Protein AF-A0A958GVN4-F1 (afdb_monomer)

Secondary structure (DSSP, 8-state):
---PPP-HHHHHHHHHHHS-TTTEEEEEEEES-SSS---EEEEEEEE--TTT---EEEEEEESSHHHHHHHHT-TTTTHHHHTT-SEEEEEES-TTS--GGGS-TT-EEEEEETTEEEEEEPPPPP-PPPPPHHHHHHHHHHHHHTSHHHHHHHHHHHHHHHHHHHHHHHHHHHHHHHHHHHHHHHHHHHHHHHHHHS----TTTHHHHHHHHHHHHTTHHHHHHHHHHHHHHHHHHHHHHHHHHHHHT-HHHHHHHHHHHHHHHHHHS--

Foldseek 3Di:
DDDPQQDQVLLLQQVCVVQDPPQKDKFAQFFLFPPPGPATFGMKIWGPDPPVDIFIETEDEASALVVVVVPLVPVVRCCSPVLAGQWYEYEYAACVSDPPVSDDPQYWYWYDDPSHTDTPGDHHGDPHDPDDPRSVVSVVVRSVCPDPVVVVVVVVVVVVVVVVVVVVVVVVVVVVVVVVVVVVVVVVVQVVCCVVVVDHCDPVCVVVVVVVVVCVVVCVVVVVVVVVVVVVVVVVVVVVVVVVVVVVCDPVVVVVVVVVVVVVVVVVVDD

Nearest PDB structures (foldseek):
  3dnx-assembly1_A-2  TM=7.538E-01  e=8.558E-08  Ruegeria pomeroyi

Sequence (271 aa):
MGEKRIDARALQELIRRRYPAPQWLVLFEVRNDPRLATRRADAIAVSTDSRAGVEIHGFEIKASRADWLREVRMPQKSRDFSDYCDRWWLVASSSKILRESEVPPGWGLLLPRGERLISTREAPQLESKPVERPFLAALLRRAIEESPHQERLREEFHRGFEEGQALQRRSVSLDTRLAERRAELLQRKILTFEEESGIPVEPWRGARIGQAVRLVLSGGMEQYRRRLERAEHSLGTLTERIRGALEELGDEALEEERVFLEELRAAQSGD

Structure (mmCIF, N/CA/C/O backbone):
data_AF-A0A958GVN4-F1
#
_entry.id   AF-A0A958GVN4-F1
#
loop_
_atom_site.group_PDB
_atom_site.id
_atom_site.type_symbol
_atom_site.label_atom_id
_atom_site.label_alt_id
_atom_site.label_comp_id
_atom_site.label_asym_id
_atom_site.label_entity_id
_atom_site.label_seq_id
_atom_site.pdbx_PDB_ins_code
_atom_site.Cartn_x
_atom_site.Cartn_y
_atom_site.Cartn_z
_atom_site.occupancy
_atom_site.B_iso_or_equiv
_atom_site.auth_seq_id
_atom_site.auth_comp_id
_atom_site.auth_asym_id
_atom_site.auth_atom_id
_atom_site.pdbx_PDB_model_num
ATOM 1 N N . MET A 1 1 ? 17.020 29.816 -13.403 1.00 39.47 1 MET A N 1
ATOM 2 C CA . MET A 1 1 ? 15.864 28.926 -13.167 1.00 39.47 1 MET A CA 1
ATOM 3 C C . MET A 1 1 ? 16.424 27.558 -12.806 1.00 39.47 1 MET A C 1
ATOM 5 O O . MET A 1 1 ? 17.078 26.958 -13.647 1.00 39.47 1 MET A O 1
ATOM 9 N N . GLY A 1 2 ? 16.341 27.152 -11.536 1.00 47.31 2 GLY A N 1
ATOM 10 C CA . GLY A 1 2 ? 16.951 25.901 -11.072 1.00 47.31 2 GLY A CA 1
ATOM 11 C C . GLY A 1 2 ? 16.309 24.696 -11.755 1.00 47.31 2 GLY A C 1
ATOM 12 O O . GLY A 1 2 ? 15.087 24.625 -11.855 1.00 47.31 2 GLY A O 1
ATOM 13 N N . GLU A 1 3 ? 17.129 23.779 -12.256 1.00 58.31 3 GLU A N 1
ATOM 14 C CA . GLU A 1 3 ? 16.680 22.523 -12.856 1.00 58.31 3 GLU A CA 1
ATOM 15 C C . GLU A 1 3 ? 15.887 21.739 -11.796 1.00 58.31 3 GLU A C 1
ATOM 17 O O . GLU A 1 3 ? 16.433 21.355 -10.758 1.00 58.31 3 GLU A O 1
ATOM 22 N N . LYS A 1 4 ? 14.571 21.583 -11.995 1.00 67.38 4 LYS A N 1
ATOM 23 C CA . LYS A 1 4 ? 13.705 20.875 -11.046 1.00 67.38 4 LYS A CA 1
ATOM 24 C C . LYS A 1 4 ? 14.209 19.438 -10.930 1.00 67.38 4 LYS A C 1
ATOM 26 O O . LYS A 1 4 ? 14.284 18.728 -11.928 1.00 67.38 4 LYS A O 1
ATOM 31 N N . ARG A 1 5 ? 14.562 19.013 -9.715 1.00 80.06 5 ARG A N 1
ATOM 32 C CA . ARG A 1 5 ? 15.024 17.646 -9.459 1.00 80.06 5 ARG A CA 1
ATOM 33 C C . ARG A 1 5 ? 13.892 16.670 -9.784 1.00 80.06 5 ARG A C 1
ATOM 35 O O . ARG A 1 5 ? 12.831 16.737 -9.171 1.00 80.06 5 ARG A O 1
ATOM 42 N N . ILE A 1 6 ? 14.129 15.791 -10.751 1.00 87.94 6 ILE A N 1
ATOM 43 C CA . ILE A 1 6 ? 13.203 14.723 -11.134 1.00 87.94 6 ILE A CA 1
ATOM 44 C C . ILE A 1 6 ? 13.454 13.534 -10.197 1.00 87.94 6 ILE A C 1
ATOM 46 O O . ILE A 1 6 ? 14.591 13.071 -10.062 1.00 87.94 6 ILE A O 1
ATOM 50 N N . ASP A 1 7 ? 12.408 13.081 -9.510 1.00 92.56 7 ASP A N 1
ATOM 51 C CA . ASP A 1 7 ? 12.450 11.919 -8.621 1.00 92.56 7 ASP A CA 1
ATOM 52 C C . ASP A 1 7 ? 12.046 10.624 -9.352 1.00 92.56 7 ASP A C 1
ATOM 54 O O . ASP A 1 7 ? 11.721 10.627 -10.541 1.00 92.56 7 ASP A O 1
ATOM 58 N N . ALA A 1 8 ? 12.104 9.490 -8.648 1.00 92.44 8 ALA A N 1
ATOM 59 C CA . ALA A 1 8 ? 11.786 8.188 -9.232 1.00 92.44 8 ALA A CA 1
ATOM 60 C C . ALA A 1 8 ? 10.331 8.107 -9.721 1.00 92.44 8 ALA A C 1
ATOM 62 O O . ALA A 1 8 ? 10.083 7.568 -10.795 1.00 92.44 8 ALA A O 1
ATOM 63 N N . ARG A 1 9 ? 9.376 8.693 -8.986 1.00 93.44 9 ARG A N 1
ATOM 64 C CA . ARG A 1 9 ? 7.957 8.694 -9.367 1.00 93.44 9 ARG A CA 1
ATOM 65 C C . ARG A 1 9 ? 7.730 9.481 -10.656 1.00 93.44 9 ARG A C 1
ATOM 67 O O . ARG A 1 9 ? 7.036 9.010 -11.550 1.00 93.44 9 ARG A O 1
ATOM 74 N N . ALA A 1 10 ? 8.356 10.646 -10.794 1.00 94.06 10 ALA A N 1
ATOM 75 C CA . ALA A 1 10 ? 8.299 11.419 -12.027 1.00 94.06 10 ALA A CA 1
ATOM 76 C C . ALA A 1 10 ? 8.899 10.647 -13.216 1.00 94.06 10 ALA A C 1
ATOM 78 O O . ALA A 1 10 ? 8.357 10.712 -14.317 1.00 94.06 10 ALA A O 1
ATOM 79 N N . LEU A 1 11 ? 9.969 9.869 -13.011 1.00 95.81 11 LEU A N 1
ATOM 80 C CA . LEU A 1 11 ? 10.505 8.989 -14.057 1.00 95.81 11 LEU A CA 1
ATOM 81 C C . LEU A 1 11 ? 9.528 7.877 -14.450 1.00 95.81 11 LEU A C 1
ATOM 83 O O . LEU A 1 11 ? 9.377 7.618 -15.641 1.00 95.81 11 LEU A O 1
ATOM 87 N N . GLN A 1 12 ? 8.832 7.263 -13.490 1.00 95.81 12 GLN A N 1
ATOM 88 C CA . GLN A 1 12 ? 7.797 6.260 -13.770 1.00 95.81 12 GLN A CA 1
ATOM 89 C C . GLN A 1 12 ? 6.682 6.827 -14.662 1.00 95.81 12 GLN A C 1
ATOM 91 O O . GLN A 1 12 ? 6.295 6.194 -15.645 1.00 95.81 12 GLN A O 1
ATOM 96 N N . GLU A 1 13 ? 6.230 8.055 -14.401 1.00 95.25 13 GLU A N 1
ATOM 97 C CA . GLU A 1 13 ? 5.243 8.734 -15.253 1.00 95.25 13 GLU A CA 1
ATOM 98 C C . GLU A 1 13 ? 5.761 8.980 -16.674 1.00 95.25 13 GLU A C 1
ATOM 100 O O . GLU A 1 13 ? 5.040 8.797 -17.658 1.00 95.25 13 GLU A O 1
ATOM 105 N N . LEU A 1 14 ? 7.032 9.355 -16.816 1.00 97.00 14 LEU A N 1
ATOM 106 C CA . LEU A 1 14 ? 7.636 9.532 -18.133 1.00 97.00 14 LEU A CA 1
ATOM 107 C C . LEU A 1 14 ? 7.791 8.197 -18.888 1.00 97.00 14 LEU A C 1
ATOM 109 O O . LEU A 1 14 ? 7.646 8.181 -20.113 1.00 97.00 14 LEU A O 1
ATOM 113 N N . ILE A 1 15 ? 8.027 7.082 -18.182 1.00 97.31 15 ILE A N 1
ATOM 114 C CA . ILE A 1 15 ? 7.993 5.728 -18.761 1.00 97.31 15 ILE A CA 1
ATOM 115 C C . ILE A 1 15 ? 6.577 5.416 -19.262 1.00 97.31 15 ILE A C 1
ATOM 117 O O . ILE A 1 15 ? 6.432 5.066 -20.432 1.00 97.31 15 ILE A O 1
ATOM 121 N N . ARG A 1 16 ? 5.529 5.624 -18.445 1.00 95.00 16 ARG A N 1
ATOM 122 C CA . ARG A 1 16 ? 4.124 5.418 -18.864 1.00 95.00 16 ARG A CA 1
ATOM 123 C C . ARG A 1 16 ? 3.769 6.229 -20.113 1.00 95.00 16 ARG A C 1
ATOM 125 O O . ARG A 1 16 ? 3.102 5.726 -21.008 1.00 95.00 16 ARG A O 1
ATOM 132 N N . ARG A 1 17 ? 4.236 7.478 -20.204 1.00 95.00 17 ARG A N 1
ATOM 133 C CA . ARG A 1 17 ? 4.000 8.336 -21.380 1.00 95.00 17 ARG A CA 1
ATOM 134 C C . ARG A 1 17 ? 4.718 7.844 -22.635 1.00 95.00 17 ARG A C 1
ATOM 136 O O . ARG A 1 17 ? 4.192 8.015 -23.731 1.00 95.00 17 ARG A O 1
ATOM 143 N N . ARG A 1 18 ? 5.920 7.274 -22.494 1.00 95.50 18 ARG A N 1
ATOM 144 C CA . ARG A 1 18 ? 6.682 6.708 -23.620 1.00 95.50 18 ARG A CA 1
ATOM 145 C C . ARG A 1 18 ? 6.102 5.375 -24.098 1.00 95.50 18 ARG A C 1
ATOM 147 O O . ARG A 1 18 ? 6.163 5.103 -25.292 1.00 95.50 18 ARG A O 1
ATOM 154 N N . TYR A 1 19 ? 5.537 4.590 -23.185 1.00 94.25 19 TYR A N 1
ATOM 155 C CA . TYR A 1 19 ? 4.938 3.280 -23.441 1.00 94.25 19 TYR A CA 1
ATOM 156 C C . TYR A 1 19 ? 3.445 3.309 -23.065 1.00 94.25 19 TYR A C 1
ATOM 158 O O . TYR A 1 19 ? 3.062 2.776 -22.022 1.00 94.25 19 TYR A O 1
ATOM 166 N N . PRO A 1 20 ? 2.601 3.991 -23.863 1.00 91.19 20 PRO A N 1
ATOM 167 C CA . PRO A 1 20 ? 1.209 4.226 -23.509 1.00 91.19 20 PRO A CA 1
ATOM 168 C C . PRO A 1 20 ? 0.325 2.994 -23.730 1.00 91.19 20 PRO A C 1
ATOM 170 O O . PRO A 1 20 ? 0.555 2.173 -24.620 1.00 91.19 20 PRO A O 1
ATOM 173 N N . ALA A 1 21 ? -0.753 2.925 -22.952 1.00 88.00 21 ALA A N 1
ATOM 174 C CA . ALA A 1 21 ? -1.865 2.022 -23.211 1.00 88.00 21 ALA A CA 1
ATOM 175 C C . ALA A 1 21 ? -2.699 2.502 -24.428 1.00 88.00 21 ALA A C 1
ATOM 177 O O . ALA A 1 21 ? -2.807 3.711 -24.650 1.00 88.00 21 ALA A O 1
ATOM 178 N N . PRO A 1 22 ? -3.350 1.589 -25.179 1.00 87.19 22 PRO A N 1
ATOM 179 C CA . PRO A 1 22 ? -3.383 0.148 -24.941 1.00 87.19 22 PRO A CA 1
ATOM 180 C C . PRO A 1 22 ? -2.158 -0.604 -25.472 1.00 87.19 22 PRO A C 1
ATOM 182 O O . PRO A 1 22 ? -2.041 -1.779 -25.153 1.00 87.19 22 PRO A O 1
ATOM 185 N N . GLN A 1 23 ? -1.272 0.035 -26.249 1.00 89.38 23 GLN A N 1
ATOM 186 C CA . GLN A 1 23 ? -0.175 -0.627 -26.976 1.00 89.38 23 GLN A CA 1
ATOM 187 C C . GLN A 1 23 ? 0.876 -1.256 -26.058 1.00 89.38 23 GLN A C 1
ATOM 189 O O . GLN A 1 23 ? 1.569 -2.187 -26.461 1.00 89.38 23 GLN A O 1
ATOM 194 N N . TRP A 1 24 ? 0.992 -0.745 -24.834 1.00 92.75 24 TRP A N 1
ATOM 195 C CA . TRP A 1 24 ? 1.886 -1.259 -23.811 1.00 92.75 24 TRP A CA 1
ATOM 196 C C . TRP A 1 24 ? 1.158 -1.409 -22.479 1.00 92.75 24 TRP A C 1
ATOM 198 O O . TRP A 1 24 ? 0.401 -0.535 -22.052 1.00 92.75 24 TRP A O 1
ATOM 208 N N . LEU A 1 25 ? 1.451 -2.508 -21.790 1.00 93.25 25 LEU A N 1
ATOM 209 C CA . LEU A 1 25 ? 1.191 -2.681 -20.369 1.00 93.25 25 LEU A CA 1
ATOM 210 C C . LEU A 1 25 ? 2.474 -2.353 -19.606 1.00 93.25 25 LEU A C 1
ATOM 212 O O . LEU A 1 25 ? 3.449 -3.089 -19.715 1.00 93.25 25 LEU A O 1
ATOM 216 N N . VAL A 1 26 ? 2.470 -1.273 -18.825 1.00 94.75 26 VAL A N 1
ATOM 217 C CA . VAL A 1 26 ? 3.602 -0.885 -17.969 1.00 94.75 26 VAL A CA 1
ATOM 218 C C . VAL A 1 26 ? 3.281 -1.224 -16.519 1.00 94.75 26 VAL A C 1
ATOM 220 O O . VAL A 1 26 ? 2.265 -0.772 -15.996 1.00 94.75 26 VAL A O 1
ATOM 223 N N . LEU A 1 27 ? 4.163 -1.991 -15.884 1.00 95.12 27 LEU A N 1
ATOM 224 C CA . LEU A 1 27 ? 4.077 -2.427 -14.492 1.00 95.12 27 LEU A CA 1
ATOM 225 C C . LEU A 1 27 ? 5.322 -1.964 -13.737 1.00 95.12 27 LEU A C 1
ATOM 227 O O . LEU A 1 27 ? 6.434 -2.093 -14.248 1.00 95.12 27 LEU A O 1
ATOM 231 N N . PHE A 1 28 ? 5.154 -1.477 -12.512 1.00 94.50 28 PHE A N 1
ATOM 232 C CA . PHE A 1 28 ? 6.255 -1.024 -11.659 1.00 94.50 28 PHE A CA 1
ATOM 233 C C . PHE A 1 28 ? 6.525 -2.009 -10.523 1.00 94.50 28 PHE A C 1
ATOM 235 O O . PHE A 1 28 ? 5.631 -2.739 -10.102 1.00 94.50 28 PHE A O 1
ATOM 242 N N . GLU A 1 29 ? 7.756 -2.022 -10.009 1.00 93.06 29 GLU A N 1
ATOM 243 C CA . GLU A 1 29 ? 8.177 -2.866 -8.879 1.00 93.06 29 GLU A CA 1
ATOM 244 C C . GLU A 1 29 ? 7.868 -4.369 -9.063 1.00 93.06 29 GLU A C 1
ATOM 246 O O . GLU A 1 29 ? 7.418 -5.063 -8.140 1.00 93.06 29 GLU A O 1
ATOM 251 N N . VAL A 1 30 ? 8.102 -4.886 -10.270 1.00 92.19 30 VAL A N 1
ATOM 252 C CA . VAL A 1 30 ? 7.767 -6.262 -10.652 1.00 92.19 30 VAL A CA 1
ATOM 253 C C . VAL A 1 30 ? 8.690 -7.254 -9.949 1.00 92.19 30 VAL A C 1
ATOM 255 O O . VAL A 1 30 ? 9.910 -7.147 -10.014 1.00 92.19 30 VAL A O 1
ATOM 258 N N . ARG A 1 31 ? 8.110 -8.257 -9.287 1.00 90.38 31 ARG A N 1
ATOM 259 C CA . ARG A 1 31 ? 8.848 -9.327 -8.594 1.00 90.38 31 ARG A CA 1
ATOM 260 C C . ARG A 1 31 ? 9.286 -10.420 -9.570 1.00 90.38 31 ARG A C 1
ATOM 262 O O . ARG A 1 31 ? 8.575 -10.699 -10.528 1.00 90.38 31 ARG A O 1
ATOM 269 N N . ASN A 1 32 ? 10.416 -11.073 -9.292 1.00 84.38 32 ASN A N 1
ATOM 270 C CA . ASN A 1 32 ? 10.888 -12.220 -10.084 1.00 84.38 32 ASN A CA 1
ATOM 271 C C . ASN A 1 32 ? 10.078 -13.505 -9.834 1.00 84.38 32 ASN A C 1
ATOM 273 O O . ASN A 1 32 ? 10.010 -14.365 -10.703 1.00 84.38 32 ASN A O 1
ATOM 277 N N . ASP A 1 33 ? 9.438 -13.623 -8.668 1.00 83.69 33 ASP A N 1
ATOM 278 C CA . ASP A 1 33 ? 8.589 -14.756 -8.297 1.00 83.69 33 ASP A CA 1
ATOM 279 C C . ASP A 1 33 ? 7.397 -14.274 -7.440 1.00 83.69 33 ASP A C 1
ATOM 281 O O . ASP A 1 33 ? 7.551 -13.361 -6.624 1.00 83.69 33 ASP A O 1
ATOM 285 N N . PRO A 1 34 ? 6.186 -14.840 -7.583 1.00 72.25 34 PRO A N 1
ATOM 286 C CA . PRO A 1 34 ? 5.007 -14.389 -6.845 1.00 72.25 34 PRO A CA 1
ATOM 287 C C . PRO A 1 34 ? 5.001 -14.786 -5.357 1.00 72.25 34 PRO A C 1
ATOM 289 O O . PRO A 1 34 ? 4.258 -14.173 -4.584 1.00 72.25 34 PRO A O 1
ATOM 292 N N . ARG A 1 35 ? 5.776 -15.801 -4.952 1.00 70.94 35 ARG A N 1
ATOM 293 C CA . ARG A 1 35 ? 5.783 -16.417 -3.612 1.00 70.94 35 ARG A CA 1
ATOM 294 C C . ARG A 1 35 ? 7.113 -16.245 -2.875 1.00 70.94 35 ARG A C 1
ATOM 296 O O . ARG A 1 35 ? 7.093 -15.967 -1.681 1.00 70.94 35 ARG A O 1
ATOM 303 N N . LEU A 1 36 ? 8.241 -16.382 -3.568 1.00 71.94 36 LEU A N 1
ATOM 304 C CA . LEU A 1 36 ? 9.597 -16.371 -3.000 1.00 71.94 36 LEU A CA 1
ATOM 305 C C . LEU A 1 36 ? 10.446 -15.203 -3.525 1.00 71.94 36 LEU A C 1
ATOM 307 O O . LEU A 1 36 ? 11.662 -15.322 -3.649 1.00 71.94 36 LEU A O 1
ATOM 311 N N . ALA A 1 37 ? 9.811 -14.072 -3.847 1.00 73.31 37 ALA A N 1
ATOM 312 C CA . ALA A 1 37 ? 10.492 -12.907 -4.406 1.00 73.31 37 ALA A CA 1
ATOM 313 C C . ALA A 1 37 ? 11.701 -12.480 -3.561 1.00 73.31 37 ALA A C 1
ATOM 315 O O . ALA A 1 37 ? 11.548 -12.001 -2.436 1.00 73.31 37 ALA A O 1
ATOM 316 N N . THR A 1 38 ? 12.895 -12.577 -4.136 1.00 74.56 38 THR A N 1
ATOM 317 C CA . THR A 1 38 ? 14.131 -12.053 -3.537 1.00 74.56 38 THR A CA 1
ATOM 318 C C . THR A 1 38 ? 14.523 -10.705 -4.131 1.00 74.56 38 THR A C 1
ATOM 320 O O . THR A 1 38 ? 15.321 -9.978 -3.537 1.00 74.56 38 THR A O 1
ATOM 323 N N . ARG A 1 39 ? 13.974 -10.355 -5.303 1.00 82.06 39 ARG A N 1
ATOM 324 C CA . ARG A 1 39 ? 14.340 -9.161 -6.073 1.00 82.06 39 ARG A CA 1
ATOM 325 C C . ARG A 1 39 ? 13.137 -8.562 -6.797 1.00 82.06 39 ARG A C 1
ATOM 327 O O . ARG A 1 39 ? 12.088 -9.196 -6.935 1.00 82.06 39 ARG A O 1
ATOM 334 N N . ARG A 1 40 ? 13.300 -7.312 -7.235 1.00 88.44 40 ARG A N 1
ATOM 335 C CA . ARG A 1 40 ? 12.310 -6.549 -7.998 1.00 88.44 40 ARG A CA 1
ATOM 336 C C . ARG A 1 40 ? 12.994 -5.791 -9.134 1.00 88.44 40 ARG A C 1
ATOM 338 O O . ARG A 1 40 ? 14.059 -5.231 -8.899 1.00 88.44 40 ARG A O 1
ATOM 345 N N . ALA A 1 41 ? 12.376 -5.785 -10.309 1.00 91.19 41 ALA A N 1
ATOM 346 C CA . ALA A 1 41 ? 12.677 -4.845 -11.380 1.00 91.19 41 ALA A CA 1
ATOM 347 C C . ALA A 1 41 ? 11.915 -3.540 -11.127 1.00 91.19 41 ALA A C 1
ATOM 349 O O . ALA A 1 41 ? 10.773 -3.576 -10.656 1.00 91.19 41 ALA A O 1
ATOM 350 N N . ASP A 1 42 ? 12.514 -2.397 -11.460 1.00 93.69 42 ASP A N 1
ATOM 351 C CA . ASP A 1 42 ? 11.872 -1.101 -11.224 1.00 93.69 42 ASP A CA 1
ATOM 352 C C . ASP A 1 42 ? 10.644 -0.909 -12.118 1.00 93.69 42 ASP A C 1
ATOM 354 O O . ASP A 1 42 ? 9.605 -0.444 -11.639 1.00 93.69 42 ASP A O 1
ATOM 358 N N . ALA A 1 43 ? 10.731 -1.312 -13.390 1.00 96.00 43 ALA A N 1
ATOM 359 C CA . ALA A 1 43 ? 9.566 -1.441 -14.259 1.00 96.00 43 ALA A CA 1
ATOM 360 C C . ALA A 1 43 ? 9.745 -2.515 -15.340 1.00 96.00 43 ALA A C 1
ATOM 362 O O . ALA A 1 43 ? 10.863 -2.810 -15.762 1.00 96.00 43 ALA A O 1
ATOM 363 N N . ILE A 1 44 ? 8.621 -3.047 -15.821 1.00 96.19 44 ILE A N 1
ATOM 364 C CA . ILE A 1 44 ? 8.515 -3.893 -17.013 1.00 96.19 44 ILE A CA 1
ATOM 365 C C . ILE A 1 44 ? 7.414 -3.312 -17.904 1.00 96.19 44 ILE A C 1
ATOM 367 O O . ILE A 1 44 ? 6.327 -3.004 -17.416 1.00 96.19 44 ILE A O 1
ATOM 371 N N . ALA A 1 45 ? 7.677 -3.178 -19.201 1.00 95.75 45 ALA A N 1
ATOM 372 C CA . ALA A 1 45 ? 6.676 -2.844 -20.205 1.00 95.75 45 ALA A CA 1
ATOM 373 C C . ALA A 1 45 ? 6.522 -4.010 -21.183 1.00 95.75 45 ALA A C 1
ATOM 375 O O . ALA A 1 45 ? 7.503 -4.460 -21.764 1.00 95.75 45 ALA A O 1
ATOM 376 N N . VAL A 1 46 ? 5.297 -4.488 -21.372 1.00 94.69 46 VAL A N 1
ATOM 377 C CA . VAL A 1 46 ? 4.969 -5.565 -22.312 1.00 94.69 46 VAL A CA 1
ATOM 378 C C . VAL A 1 46 ? 4.127 -4.973 -23.428 1.00 94.69 46 VAL A C 1
ATOM 380 O O . VAL A 1 46 ? 3.076 -4.387 -23.158 1.00 94.69 46 VAL A O 1
ATOM 383 N N . SER A 1 47 ? 4.588 -5.087 -24.668 1.00 93.38 47 SER A N 1
ATOM 384 C CA . SER A 1 47 ? 3.795 -4.661 -25.820 1.00 93.38 47 SER A CA 1
ATOM 385 C C . SER A 1 47 ? 2.604 -5.599 -26.024 1.00 93.38 47 SER A C 1
ATOM 387 O O . SER A 1 47 ? 2.664 -6.797 -25.760 1.00 93.38 47 SER A O 1
ATOM 389 N N . THR A 1 48 ? 1.483 -5.044 -26.459 1.00 86.56 48 THR A N 1
ATOM 390 C CA . THR A 1 48 ? 0.223 -5.779 -26.654 1.00 86.56 48 THR A CA 1
ATOM 391 C C . THR A 1 48 ? -0.173 -5.859 -28.129 1.00 86.56 48 THR A C 1
ATOM 393 O O . THR A 1 48 ? -1.190 -6.469 -28.468 1.00 86.56 48 THR A O 1
ATOM 396 N N . ASP A 1 49 ? 0.617 -5.255 -29.024 1.00 74.50 49 ASP A N 1
ATOM 397 C CA . ASP A 1 49 ? 0.339 -5.237 -30.456 1.00 74.50 49 ASP A CA 1
ATOM 398 C C . ASP A 1 49 ? 0.834 -6.518 -31.141 1.00 74.50 49 ASP A C 1
ATOM 400 O O . ASP A 1 49 ? 2.008 -6.693 -31.457 1.00 74.50 49 ASP A O 1
ATOM 404 N N . SER A 1 50 ? -0.114 -7.408 -31.427 1.00 58.91 50 SER A N 1
ATOM 405 C CA . SER A 1 50 ? 0.118 -8.681 -32.118 1.00 58.91 50 SER A CA 1
ATOM 406 C C . SER A 1 50 ? 0.773 -8.576 -33.506 1.00 58.91 50 SER A C 1
ATOM 408 O O . SER A 1 50 ? 1.288 -9.582 -33.990 1.00 58.91 50 SER A O 1
ATOM 410 N N . ARG A 1 51 ? 0.759 -7.410 -34.175 1.00 66.44 51 ARG A N 1
ATOM 411 C CA . ARG A 1 51 ? 1.264 -7.283 -35.558 1.00 66.44 51 ARG A CA 1
ATOM 412 C C . ARG A 1 51 ? 2.780 -7.123 -35.647 1.00 66.44 51 ARG A C 1
ATOM 414 O O . ARG A 1 51 ? 3.362 -7.549 -36.639 1.00 66.44 51 ARG A O 1
ATOM 421 N N . ALA A 1 52 ? 3.399 -6.509 -34.641 1.00 64.62 52 ALA A N 1
ATOM 422 C CA . ALA A 1 52 ? 4.848 -6.302 -34.574 1.00 64.62 52 ALA A CA 1
ATOM 423 C C . ALA A 1 52 ? 5.569 -7.385 -33.749 1.00 64.62 52 ALA A C 1
ATOM 425 O O . ALA A 1 52 ? 6.796 -7.417 -33.721 1.00 64.62 52 ALA A O 1
ATOM 426 N N . GLY A 1 53 ? 4.808 -8.285 -33.116 1.00 72.12 53 GLY A N 1
ATOM 427 C CA . GLY A 1 53 ? 5.313 -9.209 -32.105 1.00 72.12 53 GLY A CA 1
ATOM 428 C C . GLY A 1 53 ? 5.210 -8.617 -30.698 1.00 72.12 53 GLY A C 1
ATOM 429 O O . GLY A 1 53 ? 5.115 -7.405 -30.521 1.00 72.12 53 GLY A O 1
ATOM 430 N N . VAL A 1 54 ? 5.193 -9.495 -29.693 1.00 85.25 54 VAL A N 1
ATOM 431 C CA . VAL A 1 54 ? 5.149 -9.104 -28.279 1.00 85.25 54 VAL A CA 1
ATOM 432 C C . VAL A 1 54 ? 6.579 -8.970 -27.764 1.00 85.25 54 VAL A C 1
ATOM 434 O O . VAL A 1 54 ? 7.219 -9.971 -27.463 1.00 85.25 54 VAL A O 1
ATOM 437 N N . GLU A 1 55 ? 7.064 -7.736 -27.672 1.00 91.81 55 GLU A N 1
ATOM 438 C CA . GLU A 1 55 ? 8.298 -7.369 -26.972 1.00 91.81 55 GLU A CA 1
ATOM 439 C C . GLU A 1 55 ? 8.061 -7.086 -25.476 1.00 91.81 55 GLU A C 1
ATOM 441 O O . GLU A 1 55 ? 7.044 -6.496 -25.085 1.00 91.81 55 GLU A O 1
ATOM 446 N N . ILE A 1 56 ? 9.048 -7.443 -24.656 1.00 94.75 56 ILE A N 1
ATOM 447 C CA . ILE A 1 56 ? 9.159 -7.158 -23.225 1.00 94.75 56 ILE A CA 1
ATOM 448 C C . ILE A 1 56 ? 10.367 -6.249 -22.993 1.00 94.75 56 ILE A C 1
ATOM 450 O O . ILE A 1 56 ? 11.515 -6.613 -23.242 1.00 94.75 56 ILE A O 1
ATOM 454 N N . HIS A 1 57 ? 10.127 -5.056 -22.464 1.00 96.56 57 HIS A N 1
ATOM 455 C CA . HIS A 1 57 ? 11.169 -4.121 -22.055 1.00 96.56 57 HIS A CA 1
ATOM 456 C C . HIS A 1 57 ? 11.291 -4.093 -20.536 1.00 96.56 57 HIS A C 1
ATOM 458 O O . HIS A 1 57 ? 10.299 -3.900 -19.835 1.00 96.56 57 HIS A O 1
ATOM 464 N N . GLY A 1 58 ? 12.513 -4.208 -20.028 1.00 96.00 58 GLY A N 1
ATOM 465 C CA . GLY A 1 58 ? 12.815 -3.980 -18.620 1.00 96.00 58 GLY A CA 1
ATOM 466 C C . GLY A 1 58 ? 13.497 -2.641 -18.377 1.00 96.00 58 GLY A C 1
ATOM 467 O O . GLY A 1 58 ? 14.199 -2.117 -19.246 1.00 96.00 58 GLY A O 1
ATOM 468 N N . PHE A 1 59 ? 13.272 -2.075 -17.193 1.00 96.19 59 PHE A N 1
ATOM 469 C CA . PHE A 1 59 ? 13.786 -0.766 -16.811 1.00 96.19 59 PHE A CA 1
ATOM 470 C C . PHE A 1 59 ? 14.421 -0.806 -15.427 1.00 96.19 59 PHE A C 1
ATOM 472 O O . PHE A 1 59 ? 13.839 -1.326 -14.476 1.00 96.19 59 PHE A O 1
ATOM 479 N N . GLU A 1 60 ? 15.574 -0.157 -15.329 1.00 94.38 60 GLU A N 1
ATOM 480 C CA . GLU A 1 60 ? 16.265 0.174 -14.091 1.00 94.38 60 GLU A CA 1
ATOM 481 C C . GLU A 1 60 ? 16.235 1.699 -13.912 1.00 94.38 60 GLU A C 1
ATOM 483 O O . GLU A 1 60 ? 16.686 2.438 -14.788 1.00 94.38 60 GLU A O 1
ATOM 488 N N . ILE A 1 61 ? 15.708 2.203 -12.799 1.00 94.81 61 ILE A N 1
ATOM 489 C CA . ILE A 1 61 ? 15.498 3.630 -12.538 1.00 94.81 61 ILE A CA 1
ATOM 490 C C . ILE A 1 61 ? 16.550 4.139 -11.548 1.00 94.81 61 ILE A C 1
ATOM 492 O O . ILE A 1 61 ? 16.732 3.596 -10.458 1.00 94.81 61 ILE A O 1
ATOM 496 N N . LYS A 1 62 ? 17.225 5.245 -11.889 1.00 93.12 62 LYS A N 1
ATOM 497 C CA . LYS A 1 62 ? 18.205 5.912 -11.014 1.00 93.12 62 LYS A CA 1
ATOM 498 C C . LYS A 1 62 ? 17.941 7.406 -10.897 1.00 93.12 62 LYS A C 1
ATOM 500 O O . LYS A 1 62 ? 18.231 8.193 -11.796 1.00 93.12 62 LYS A O 1
ATOM 505 N N . ALA A 1 63 ? 17.440 7.813 -9.731 1.00 92.25 63 ALA A N 1
ATOM 506 C CA . ALA A 1 63 ? 17.183 9.216 -9.404 1.00 92.25 63 ALA A CA 1
ATOM 507 C C . ALA A 1 63 ? 18.391 9.936 -8.770 1.00 92.25 63 ALA A C 1
ATOM 509 O O . ALA A 1 63 ? 18.356 11.158 -8.595 1.00 92.25 63 ALA A O 1
ATOM 510 N N . SER A 1 64 ? 19.463 9.214 -8.412 1.00 90.56 64 SER A N 1
ATOM 511 C CA . SER A 1 64 ? 20.689 9.813 -7.875 1.00 90.56 64 SER A CA 1
ATOM 512 C C . SER A 1 64 ? 21.972 9.068 -8.273 1.00 90.56 64 SER A C 1
ATOM 514 O O . SER A 1 64 ? 21.969 7.863 -8.526 1.00 90.56 64 SER A O 1
ATOM 516 N N . ARG A 1 65 ? 23.104 9.793 -8.276 1.00 90.19 65 ARG A N 1
ATOM 517 C CA . ARG A 1 65 ? 24.453 9.239 -8.517 1.00 90.19 65 ARG A CA 1
ATOM 518 C C . ARG A 1 65 ? 24.837 8.176 -7.486 1.00 90.19 65 ARG A C 1
ATOM 520 O O . ARG A 1 65 ? 25.479 7.188 -7.830 1.00 90.19 65 ARG A O 1
ATOM 527 N N . ALA A 1 66 ? 24.468 8.394 -6.226 1.00 87.88 66 ALA A N 1
ATOM 528 C CA . ALA A 1 66 ? 24.796 7.484 -5.134 1.00 87.88 66 ALA A CA 1
ATOM 529 C C . ALA A 1 66 ? 24.074 6.134 -5.276 1.00 87.88 66 ALA A C 1
ATOM 531 O O . ALA A 1 66 ? 24.651 5.101 -4.942 1.00 87.88 66 ALA A O 1
ATOM 532 N N . ASP A 1 67 ? 22.841 6.130 -5.792 1.00 83.75 67 ASP A N 1
ATOM 533 C CA . ASP A 1 67 ? 22.104 4.894 -6.092 1.00 83.75 67 ASP A CA 1
ATOM 534 C C . ASP A 1 67 ? 22.791 4.123 -7.216 1.00 83.75 67 ASP A C 1
ATOM 536 O O . ASP A 1 67 ? 23.077 2.937 -7.074 1.00 83.75 67 ASP A O 1
ATOM 540 N N . TRP A 1 68 ? 23.165 4.825 -8.288 1.00 88.25 68 TRP A N 1
ATOM 541 C CA . TRP A 1 68 ? 23.859 4.222 -9.423 1.00 88.25 68 TRP A CA 1
ATOM 542 C C . TRP A 1 68 ? 25.196 3.575 -9.038 1.00 88.25 68 TRP A C 1
ATOM 544 O O . TRP A 1 68 ? 25.448 2.413 -9.353 1.00 88.25 68 TRP A O 1
ATOM 554 N N . LEU A 1 69 ? 26.045 4.290 -8.293 1.00 85.19 69 LEU A N 1
ATOM 555 C CA . LEU A 1 69 ? 27.364 3.783 -7.895 1.00 85.19 69 LEU A CA 1
ATOM 556 C C . LEU A 1 69 ? 27.296 2.539 -6.999 1.00 85.19 69 LEU A C 1
ATOM 558 O O . LEU A 1 69 ? 28.211 1.713 -7.032 1.00 85.19 69 LEU A O 1
ATOM 562 N N . ARG A 1 70 ? 26.233 2.398 -6.198 1.00 81.75 70 ARG A N 1
ATOM 563 C CA . ARG A 1 70 ? 26.009 1.197 -5.382 1.00 81.75 70 ARG A CA 1
ATOM 564 C C . ARG A 1 70 ? 25.715 -0.027 -6.244 1.00 81.75 70 ARG A C 1
ATOM 566 O O . ARG A 1 70 ? 26.110 -1.131 -5.879 1.00 81.75 70 ARG A O 1
ATOM 573 N N . GLU A 1 71 ? 25.060 0.164 -7.381 1.00 76.19 71 GLU A N 1
ATOM 574 C CA . GLU A 1 71 ? 24.574 -0.927 -8.220 1.00 76.19 71 GLU A CA 1
ATOM 575 C C . GLU A 1 71 ? 25.496 -1.332 -9.359 1.00 76.19 71 GLU A C 1
ATOM 577 O O . GLU A 1 71 ? 25.565 -2.522 -9.655 1.00 76.19 71 GLU A O 1
ATOM 582 N N . VAL A 1 72 ? 26.284 -0.414 -9.930 1.00 72.81 72 VAL A N 1
ATOM 583 C CA . VAL A 1 72 ? 27.342 -0.764 -10.907 1.00 72.81 72 VAL A CA 1
ATOM 584 C C . VAL A 1 72 ? 28.291 -1.828 -10.352 1.00 72.81 72 VAL A C 1
ATOM 586 O O . VAL A 1 72 ? 28.835 -2.647 -11.088 1.00 72.81 72 VAL A O 1
ATOM 589 N N . ARG A 1 73 ? 28.456 -1.863 -9.027 1.00 63.50 73 ARG A N 1
ATOM 590 C CA . ARG A 1 73 ? 29.272 -2.855 -8.320 1.00 63.50 73 ARG A CA 1
ATOM 591 C C . ARG A 1 73 ? 28.613 -4.239 -8.215 1.00 63.50 73 ARG A C 1
ATOM 593 O O . ARG A 1 73 ? 29.261 -5.168 -7.748 1.00 63.50 73 ARG A O 1
ATOM 600 N N . MET A 1 74 ? 27.352 -4.399 -8.631 1.00 66.44 74 MET A N 1
ATOM 601 C CA . MET A 1 74 ? 26.578 -5.649 -8.549 1.00 66.44 74 MET A CA 1
ATOM 602 C C . MET A 1 74 ? 25.804 -5.966 -9.852 1.00 66.44 74 MET A C 1
ATOM 604 O O . MET A 1 74 ? 24.574 -6.072 -9.822 1.00 66.44 74 MET A O 1
ATOM 608 N N . PRO A 1 75 ? 26.487 -6.209 -10.991 1.00 65.19 75 PRO A N 1
ATOM 609 C CA . PRO A 1 75 ? 25.846 -6.389 -12.304 1.00 65.19 75 PRO A CA 1
ATOM 610 C C . PRO A 1 75 ? 24.927 -7.613 -12.416 1.00 65.19 75 PRO A C 1
ATOM 612 O O . PRO A 1 75 ? 24.169 -7.734 -13.370 1.00 65.19 75 PRO A O 1
ATOM 615 N N . GLN A 1 76 ? 25.008 -8.554 -11.473 1.00 67.56 76 GLN A N 1
ATOM 616 C CA . GLN A 1 76 ? 24.192 -9.770 -11.480 1.00 67.56 76 GLN A CA 1
ATOM 617 C C . GLN A 1 76 ? 22.735 -9.527 -11.059 1.00 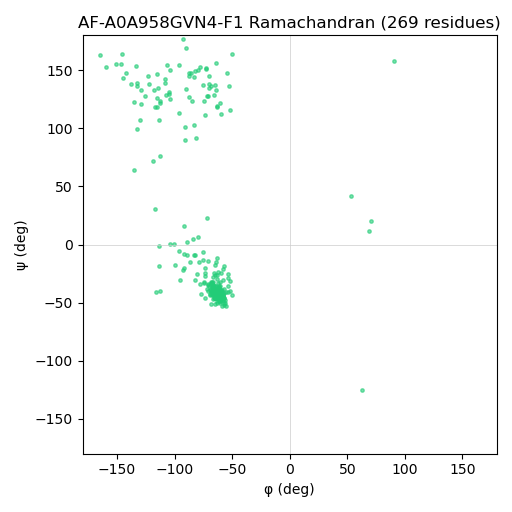67.56 76 GLN A C 1
ATOM 619 O O . GLN A 1 76 ? 21.910 -10.414 -11.233 1.00 67.56 76 GLN A O 1
ATOM 624 N N . LYS A 1 77 ? 22.406 -8.361 -10.484 1.00 69.00 77 LYS A N 1
ATOM 625 C CA . LYS A 1 77 ? 21.049 -8.072 -9.983 1.00 69.00 77 LYS A CA 1
ATOM 626 C C . LYS A 1 77 ? 20.000 -7.963 -11.082 1.00 69.00 77 LYS A C 1
ATOM 628 O O . LYS A 1 77 ? 18.868 -8.389 -10.894 1.00 69.00 77 LYS A O 1
ATOM 633 N N . SER A 1 78 ? 20.401 -7.408 -12.211 1.00 70.25 78 SER A N 1
ATOM 634 C CA . SER A 1 78 ? 19.552 -7.170 -13.372 1.00 70.25 78 SER A CA 1
ATOM 635 C C . SER A 1 78 ? 19.355 -8.404 -14.245 1.00 70.25 78 SER A C 1
ATOM 637 O O . SER A 1 78 ? 18.328 -8.500 -14.909 1.00 70.25 78 SER A O 1
ATOM 639 N N . ARG A 1 79 ? 20.298 -9.362 -14.218 1.00 74.75 79 ARG A N 1
ATOM 640 C CA . ARG A 1 79 ? 20.238 -10.586 -15.037 1.00 74.75 79 ARG A CA 1
ATOM 641 C C . ARG A 1 79 ? 18.972 -11.399 -14.797 1.00 74.75 79 ARG A C 1
ATOM 643 O O . ARG A 1 79 ? 18.375 -11.872 -15.753 1.00 74.75 79 ARG A O 1
ATOM 650 N N . ASP A 1 80 ? 18.520 -11.468 -13.546 1.00 79.38 80 ASP A N 1
ATOM 651 C CA . ASP A 1 80 ? 17.318 -12.214 -13.153 1.00 79.38 80 ASP A CA 1
ATOM 652 C C . ASP A 1 80 ? 16.045 -11.758 -13.884 1.00 79.38 80 ASP A C 1
ATOM 654 O O . ASP A 1 80 ? 15.073 -12.506 -13.943 1.00 79.38 80 ASP A O 1
ATOM 658 N N . PHE A 1 81 ? 16.041 -10.535 -14.422 1.00 85.00 81 PHE A N 1
ATOM 659 C CA . PHE A 1 81 ? 14.929 -9.980 -15.187 1.00 85.00 81 PHE A CA 1
ATOM 660 C C . PHE A 1 81 ? 15.283 -9.771 -16.657 1.00 85.00 81 PHE A C 1
ATOM 662 O O . PHE A 1 81 ? 14.454 -10.047 -17.523 1.00 85.00 81 PHE A O 1
ATOM 669 N N . SER A 1 82 ? 16.501 -9.304 -16.956 1.00 84.94 82 SER A N 1
ATOM 670 C CA . SER A 1 82 ? 16.917 -9.015 -18.331 1.00 84.94 82 SER A CA 1
ATOM 671 C C . SER A 1 82 ? 16.938 -10.258 -19.212 1.00 84.94 82 SER A C 1
ATOM 673 O O . SER A 1 82 ? 16.735 -10.129 -20.410 1.00 84.94 82 SER A O 1
ATOM 675 N N . ASP A 1 83 ? 17.125 -11.447 -18.630 1.00 89.88 83 ASP A N 1
ATOM 676 C CA . ASP A 1 83 ? 17.043 -12.723 -19.348 1.00 89.88 83 ASP A CA 1
ATOM 677 C C . ASP A 1 83 ? 15.664 -12.963 -19.990 1.00 89.88 83 ASP A C 1
ATOM 679 O O . ASP A 1 83 ? 15.581 -13.700 -20.964 1.00 89.88 83 ASP A O 1
ATOM 683 N N . TYR A 1 84 ? 14.593 -12.346 -19.479 1.00 91.88 84 TYR A N 1
ATOM 684 C CA . TYR A 1 84 ? 13.234 -12.444 -20.032 1.00 91.88 84 TYR A CA 1
ATOM 685 C C . TYR A 1 84 ? 12.830 -11.227 -20.872 1.00 91.88 84 TYR A C 1
ATOM 687 O O . TYR A 1 84 ? 11.688 -11.146 -21.318 1.00 91.88 84 TYR A O 1
ATOM 695 N N . CYS A 1 85 ? 13.720 -10.244 -21.024 1.00 94.06 85 CYS A N 1
ATOM 696 C CA . CYS A 1 85 ? 13.421 -8.989 -21.702 1.00 94.06 85 CYS A CA 1
ATOM 697 C C . CYS A 1 85 ? 14.124 -8.938 -23.057 1.00 94.06 85 CYS A C 1
ATOM 699 O O . CYS A 1 85 ? 15.302 -9.262 -23.168 1.00 94.06 85 CYS A O 1
ATOM 701 N N . ASP A 1 86 ? 13.428 -8.431 -24.065 1.00 94.81 86 ASP A N 1
ATOM 702 C CA . ASP A 1 86 ? 13.973 -8.152 -25.394 1.00 94.81 86 ASP A CA 1
ATOM 703 C C . ASP A 1 86 ? 14.873 -6.915 -25.392 1.00 94.81 86 ASP A C 1
ATOM 705 O O . ASP A 1 86 ? 15.792 -6.799 -26.202 1.00 94.81 86 ASP A O 1
ATOM 709 N N . ARG A 1 87 ? 14.630 -5.987 -24.457 1.00 95.75 87 ARG A N 1
ATOM 710 C CA . ARG A 1 87 ? 15.466 -4.803 -24.225 1.00 95.75 87 ARG A CA 1
ATOM 711 C C . ARG A 1 87 ? 15.562 -4.485 -22.744 1.00 95.75 87 ARG A C 1
ATOM 713 O O . ARG A 1 87 ? 14.593 -4.641 -22.001 1.00 95.75 87 ARG A O 1
ATOM 720 N N . TRP A 1 88 ? 16.705 -3.942 -22.332 1.00 96.00 88 TRP A N 1
ATOM 721 C CA . TRP A 1 88 ? 16.903 -3.436 -20.976 1.00 96.00 88 TRP A CA 1
ATOM 722 C C . TRP A 1 88 ? 17.376 -1.981 -20.988 1.00 96.00 88 TRP A C 1
ATOM 724 O O . TRP A 1 88 ? 18.354 -1.632 -21.654 1.00 96.00 88 TRP A O 1
ATOM 734 N N . TRP A 1 89 ? 16.681 -1.123 -20.247 1.00 96.69 89 TRP A N 1
ATOM 735 C CA . TRP A 1 89 ? 16.892 0.321 -20.238 1.00 96.69 89 TRP A CA 1
ATOM 736 C C . TRP A 1 89 ? 17.326 0.821 -18.864 1.00 96.69 89 TRP A C 1
ATOM 738 O O . TRP A 1 89 ? 16.680 0.544 -17.858 1.00 96.69 89 TRP A O 1
ATOM 748 N N . LEU A 1 90 ? 18.361 1.657 -18.829 1.00 95.06 90 LEU A N 1
ATOM 749 C CA . LEU A 1 90 ? 18.631 2.532 -17.694 1.00 95.06 90 LEU A CA 1
ATOM 750 C C . LEU A 1 90 ? 17.862 3.838 -17.868 1.00 95.06 90 LEU A C 1
ATOM 752 O O . LEU A 1 90 ? 18.005 4.508 -18.888 1.00 95.06 90 LEU A O 1
ATOM 756 N N . VAL A 1 91 ? 17.086 4.232 -16.866 1.00 96.44 91 VAL A N 1
ATOM 757 C CA . VAL A 1 91 ? 16.363 5.505 -16.834 1.00 96.44 91 VAL A CA 1
ATOM 758 C C . VAL A 1 91 ? 16.956 6.368 -15.731 1.00 96.44 91 VAL A C 1
ATOM 760 O O . VAL A 1 91 ? 16.748 6.107 -14.547 1.00 96.44 91 VAL A O 1
ATOM 763 N N . ALA A 1 92 ? 17.706 7.404 -16.101 1.00 95.38 92 ALA A N 1
ATOM 764 C CA . ALA A 1 92 ? 18.352 8.291 -15.135 1.00 95.38 92 ALA A CA 1
ATOM 765 C C . ALA A 1 92 ? 17.682 9.668 -15.102 1.00 95.38 92 ALA A C 1
ATOM 767 O O . ALA A 1 92 ? 17.300 10.206 -16.137 1.00 95.38 92 ALA A O 1
ATOM 768 N N . SER A 1 93 ? 17.563 10.277 -13.918 1.00 93.75 93 SER A N 1
ATOM 769 C CA . SER A 1 93 ? 16.862 11.567 -13.778 1.00 93.75 93 SER A CA 1
ATOM 770 C C . SER A 1 93 ? 17.598 12.771 -14.374 1.00 93.75 93 SER A C 1
ATOM 772 O O . SER A 1 93 ? 16.992 13.822 -14.564 1.00 93.75 93 SER A O 1
ATOM 774 N N . SER A 1 94 ? 18.887 12.632 -14.700 1.00 91.56 94 SER A N 1
ATOM 775 C CA . SER A 1 94 ? 19.649 13.600 -15.498 1.00 91.56 94 SER A CA 1
ATOM 776 C C . SER A 1 94 ? 20.957 12.985 -16.008 1.00 91.56 94 SER A C 1
ATOM 778 O O . SER A 1 94 ? 21.466 12.022 -15.429 1.00 91.56 94 SER A O 1
ATOM 780 N N . SER A 1 95 ? 21.571 13.611 -17.015 1.00 88.25 95 SER A N 1
ATOM 781 C CA . SER A 1 95 ? 22.920 13.268 -17.500 1.00 88.25 95 SER A CA 1
ATOM 782 C C . SER A 1 95 ? 24.031 13.478 -16.459 1.00 88.25 95 SER A C 1
ATOM 784 O O . SER A 1 95 ? 25.152 13.015 -16.642 1.00 88.25 95 SER A O 1
ATOM 786 N N . LYS A 1 96 ? 23.742 14.150 -15.335 1.00 88.44 96 LYS A N 1
ATOM 787 C CA . LYS A 1 96 ? 24.688 14.337 -14.222 1.00 88.44 96 LYS A CA 1
ATOM 788 C C . L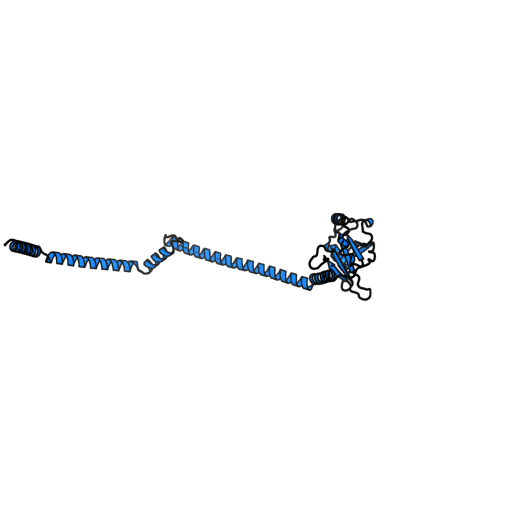YS A 1 96 ? 24.804 13.092 -13.334 1.00 88.44 96 LYS A C 1
ATOM 790 O O . LYS A 1 96 ? 25.732 13.002 -12.532 1.00 88.44 96 LYS A O 1
ATOM 795 N N . ILE A 1 97 ? 23.870 12.143 -13.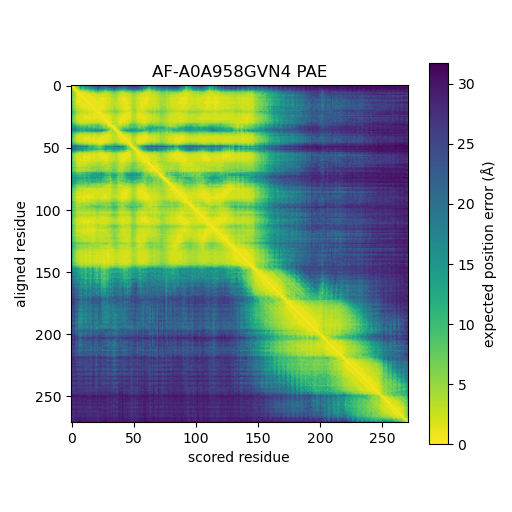443 1.00 87.62 97 ILE A N 1
ATOM 796 C CA . ILE A 1 97 ? 23.865 10.919 -12.627 1.00 87.62 97 ILE A CA 1
ATOM 797 C C . ILE A 1 97 ? 24.868 9.897 -13.137 1.00 87.62 97 ILE A C 1
ATOM 799 O O . ILE A 1 97 ? 25.448 9.169 -12.336 1.00 87.62 97 ILE A O 1
ATOM 803 N N . LEU A 1 98 ? 25.092 9.814 -14.441 1.00 87.88 98 LEU A N 1
ATOM 804 C CA . LEU A 1 98 ? 26.057 8.889 -15.013 1.00 87.88 98 LEU A CA 1
ATOM 805 C C . LEU A 1 98 ? 26.476 9.324 -16.406 1.00 87.88 98 LEU A C 1
ATOM 807 O O . LEU A 1 98 ? 25.724 9.985 -17.116 1.00 87.88 98 LEU A O 1
ATOM 811 N N . ARG A 1 99 ? 27.689 8.932 -16.779 1.00 83.06 99 ARG A N 1
ATOM 812 C CA . ARG A 1 99 ? 28.217 9.076 -18.131 1.00 83.06 99 ARG A CA 1
ATOM 813 C C . ARG A 1 99 ? 27.787 7.874 -18.958 1.00 83.06 99 ARG A C 1
ATOM 815 O O . ARG A 1 99 ? 27.728 6.761 -18.446 1.00 83.06 99 ARG A O 1
ATOM 822 N N . GLU A 1 100 ? 27.568 8.071 -20.251 1.00 84.44 100 GLU A N 1
ATOM 823 C CA . GLU A 1 100 ? 27.160 6.988 -21.160 1.00 84.44 100 GLU A CA 1
ATOM 824 C C . GLU A 1 100 ? 28.148 5.814 -21.189 1.00 84.44 100 GLU A C 1
ATOM 826 O O . GLU A 1 100 ? 27.737 4.663 -21.324 1.00 84.44 100 GLU A O 1
ATOM 831 N N . SER A 1 101 ? 29.438 6.090 -20.972 1.00 86.25 101 SER A N 1
A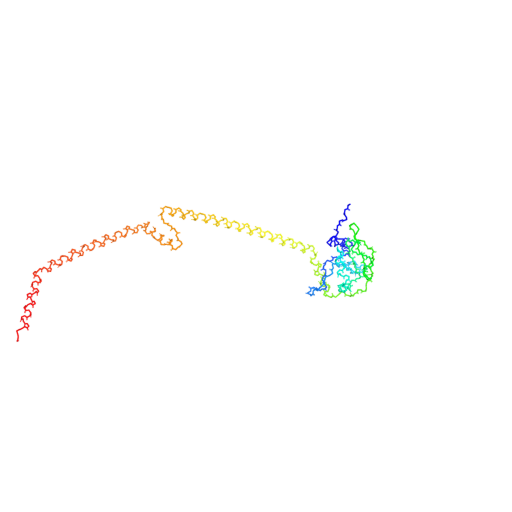TOM 832 C CA . SER A 1 101 ? 30.498 5.081 -20.854 1.00 86.25 101 SER A CA 1
ATOM 833 C C . SER A 1 101 ? 30.347 4.155 -19.643 1.00 86.25 101 SER A C 1
ATOM 835 O O . SER A 1 101 ? 31.001 3.121 -19.582 1.00 86.25 101 SER A O 1
ATOM 837 N N . GLU A 1 102 ? 29.543 4.537 -18.650 1.00 89.00 102 GLU A N 1
ATOM 838 C CA . GLU A 1 102 ? 29.265 3.717 -17.467 1.00 89.00 102 GLU A CA 1
ATOM 839 C C . GLU A 1 102 ? 28.096 2.754 -17.700 1.00 89.00 102 GLU A C 1
ATOM 841 O O . GLU A 1 102 ? 27.912 1.818 -16.924 1.00 89.00 102 GLU A O 1
ATOM 846 N N . VAL A 1 103 ? 27.301 2.968 -18.753 1.00 89.56 103 VAL A N 1
ATOM 847 C CA . VAL A 1 103 ? 26.147 2.125 -19.072 1.00 89.56 103 VAL A CA 1
ATOM 848 C C . VAL A 1 103 ? 26.638 0.768 -19.599 1.00 89.56 103 VAL A C 1
ATOM 850 O O . VAL A 1 103 ? 27.424 0.740 -20.554 1.00 89.56 103 VAL A O 1
ATOM 853 N N . PRO A 1 104 ? 26.180 -0.367 -19.036 1.00 89.19 104 PRO A N 1
ATOM 854 C CA . PRO A 1 104 ? 26.582 -1.692 -19.496 1.00 89.19 104 PRO A CA 1
ATOM 855 C C . PRO A 1 104 ? 26.346 -1.902 -21.005 1.00 89.19 104 PRO A C 1
ATOM 857 O O . PRO A 1 104 ? 25.391 -1.352 -21.552 1.00 89.19 104 PRO A O 1
ATOM 860 N N . PRO A 1 105 ? 27.173 -2.698 -21.713 1.00 87.94 105 PRO A N 1
ATOM 861 C CA . PRO A 1 105 ? 27.052 -2.931 -23.159 1.00 87.94 105 PRO A CA 1
ATOM 862 C C . PRO A 1 105 ? 25.646 -3.329 -23.642 1.00 87.94 105 PRO A C 1
ATOM 864 O O . PRO A 1 105 ? 25.165 -2.775 -24.625 1.00 87.94 105 PRO A O 1
ATOM 867 N N . GLY A 1 106 ? 24.964 -4.222 -22.918 1.00 89.12 106 GLY A N 1
ATOM 868 C CA . GLY A 1 106 ? 23.630 -4.720 -23.282 1.00 89.12 106 GLY A CA 1
ATOM 869 C C . GLY A 1 106 ? 22.462 -3.793 -22.931 1.00 89.12 106 GLY A C 1
ATOM 870 O O . GLY A 1 106 ? 21.319 -4.228 -22.992 1.00 89.12 106 GLY A O 1
ATOM 871 N N . TRP A 1 107 ? 22.724 -2.570 -22.463 1.00 93.75 107 TRP A N 1
ATOM 872 C CA . TRP A 1 107 ? 21.698 -1.665 -21.944 1.00 93.75 107 TRP A CA 1
ATOM 873 C C . TRP A 1 107 ? 21.569 -0.411 -22.808 1.00 93.75 107 TRP A C 1
ATOM 875 O O . TRP A 1 107 ? 22.565 0.110 -23.317 1.00 93.75 107 TRP A O 1
ATOM 885 N N . GLY A 1 108 ? 20.345 0.106 -22.905 1.00 95.62 108 GLY A N 1
ATOM 886 C CA . GLY A 1 108 ? 20.076 1.460 -23.391 1.00 95.62 108 GLY A CA 1
ATOM 887 C C . GLY A 1 108 ? 20.066 2.495 -22.264 1.00 95.62 108 GLY A C 1
ATOM 888 O O . GLY A 1 108 ? 20.044 2.148 -21.082 1.00 95.62 108 GLY A O 1
ATOM 889 N N . LEU A 1 109 ? 20.046 3.777 -22.628 1.00 96.50 109 LEU A N 1
ATOM 890 C CA . LEU A 1 109 ? 19.949 4.910 -21.709 1.00 96.50 109 LEU A CA 1
ATOM 891 C C . LEU A 1 109 ? 18.828 5.860 -22.132 1.00 96.50 109 LEU A C 1
ATOM 893 O O . LEU A 1 109 ? 18.863 6.444 -23.216 1.00 96.50 109 LEU A O 1
ATOM 897 N N . LEU A 1 110 ? 17.868 6.052 -21.229 1.00 97.25 110 LEU A N 1
ATOM 898 C CA . LEU A 1 110 ? 16.792 7.028 -21.334 1.00 97.25 110 LEU A CA 1
ATOM 899 C C . LEU A 1 110 ? 17.030 8.179 -20.356 1.00 97.25 110 LEU A C 1
ATOM 901 O O . LEU A 1 110 ? 17.206 7.964 -19.154 1.00 97.25 110 LEU A O 1
ATOM 905 N N . LEU A 1 111 ? 16.968 9.407 -20.870 1.00 95.88 111 LEU A N 1
ATOM 906 C CA . LEU A 1 111 ? 17.051 10.634 -20.080 1.00 95.88 111 LEU A CA 1
ATOM 907 C C . LEU A 1 111 ? 15.814 11.519 -20.299 1.00 95.88 111 LEU A C 1
ATOM 909 O O . LEU A 1 111 ? 15.288 11.583 -21.415 1.00 95.88 111 LEU A O 1
ATOM 913 N N . PRO A 1 112 ? 15.343 12.231 -19.263 1.00 95.19 112 PRO A N 1
ATOM 914 C CA . PRO A 1 112 ? 14.246 13.176 -19.397 1.00 95.19 112 PRO A CA 1
ATOM 915 C C . PRO A 1 112 ? 14.668 14.415 -20.198 1.00 95.19 112 PRO A C 1
ATOM 917 O O . PRO A 1 112 ? 15.705 15.024 -19.940 1.00 95.19 112 PRO A O 1
ATOM 920 N N . ARG A 1 113 ? 13.816 14.835 -21.137 1.00 93.31 113 ARG A N 1
ATOM 921 C CA . ARG A 1 113 ? 13.870 16.141 -21.809 1.00 93.31 113 ARG A CA 1
ATOM 922 C C . ARG A 1 113 ? 12.469 16.744 -21.809 1.00 93.31 113 ARG A C 1
ATOM 924 O O . ARG A 1 113 ? 11.622 16.377 -22.624 1.00 93.31 113 ARG A O 1
ATOM 931 N N . GLY A 1 114 ? 12.222 17.662 -20.877 1.00 89.44 114 GLY A N 1
ATOM 932 C CA . GLY A 1 114 ? 10.875 18.176 -20.623 1.00 89.44 114 GLY A CA 1
ATOM 933 C C . GLY A 1 114 ? 9.948 17.056 -20.146 1.00 89.44 114 GLY A C 1
ATOM 934 O O . GLY A 1 114 ? 10.275 16.346 -19.201 1.00 89.44 114 GLY A O 1
ATOM 935 N N . GLU A 1 115 ? 8.814 16.870 -20.823 1.00 90.12 115 GLU A N 1
ATOM 936 C CA . GLU A 1 115 ? 7.804 15.856 -20.474 1.00 90.12 115 GLU A CA 1
ATOM 937 C C . GLU A 1 115 ? 7.984 14.499 -21.181 1.00 90.12 115 GLU A C 1
ATOM 939 O O . GLU A 1 115 ? 7.046 13.702 -21.251 1.00 90.12 115 GLU A O 1
ATOM 944 N N . ARG A 1 116 ? 9.160 14.226 -21.760 1.00 94.25 116 ARG A N 1
ATOM 945 C CA . ARG A 1 116 ? 9.424 12.987 -22.512 1.00 94.25 116 ARG A CA 1
ATOM 946 C C . ARG A 1 116 ? 10.753 12.355 -22.109 1.00 94.25 116 ARG A C 1
ATOM 948 O O . ARG A 1 116 ? 11.679 13.061 -21.717 1.00 94.25 116 ARG A O 1
ATOM 955 N N . LEU A 1 117 ? 10.859 11.035 -22.274 1.00 96.62 117 LEU A N 1
ATOM 956 C CA . LEU A 1 117 ? 12.140 10.319 -22.254 1.00 96.62 117 LEU A CA 1
ATOM 957 C C . LEU A 1 117 ? 12.729 10.238 -23.661 1.00 96.62 117 LEU A C 1
ATOM 959 O O . LEU A 1 117 ? 12.034 9.861 -24.611 1.00 96.62 117 LEU A O 1
ATOM 963 N N . ILE A 1 118 ? 14.020 10.532 -23.767 1.00 95.88 118 ILE A N 1
ATOM 964 C CA . ILE A 1 118 ? 14.807 10.415 -24.994 1.00 95.88 118 ILE A CA 1
ATOM 965 C C . ILE A 1 118 ? 15.871 9.343 -24.805 1.00 95.88 118 ILE A C 1
ATOM 967 O O . ILE A 1 118 ? 16.544 9.317 -23.777 1.00 95.88 118 ILE A O 1
ATOM 971 N N . SER A 1 119 ? 16.008 8.485 -25.815 1.00 96.19 119 SER A N 1
ATOM 972 C CA . SER A 1 119 ? 17.107 7.528 -25.932 1.00 96.19 119 SER A CA 1
ATOM 973 C C . SER A 1 119 ? 18.369 8.288 -26.320 1.00 96.19 119 SER A C 1
ATOM 975 O O . SER A 1 119 ? 18.427 8.852 -27.412 1.00 96.19 119 SER A O 1
ATOM 977 N N . THR A 1 120 ? 19.340 8.379 -25.412 1.00 94.44 120 THR A N 1
ATOM 978 C CA . THR A 1 120 ? 20.680 8.890 -25.759 1.00 94.44 120 THR A CA 1
ATOM 979 C C . THR A 1 120 ? 21.623 7.757 -26.135 1.00 94.44 120 THR A C 1
ATOM 981 O O . THR A 1 120 ? 22.552 7.954 -26.911 1.00 94.44 120 THR A O 1
ATOM 984 N N . ARG A 1 121 ? 21.310 6.542 -25.676 1.00 94.81 121 ARG A N 1
ATOM 985 C CA . ARG A 1 121 ? 21.907 5.300 -26.146 1.00 94.81 121 ARG A CA 1
ATOM 986 C C . ARG A 1 121 ? 20.811 4.267 -26.352 1.00 94.81 121 ARG A C 1
ATOM 988 O O . ARG A 1 121 ? 20.095 3.941 -25.409 1.00 94.81 121 ARG A O 1
ATOM 995 N N . GLU A 1 122 ? 20.706 3.735 -27.562 1.00 95.88 122 GLU A N 1
ATOM 996 C CA . GLU A 1 122 ? 19.681 2.743 -27.880 1.00 95.88 122 GLU A CA 1
ATOM 997 C C . GLU A 1 122 ? 19.960 1.408 -27.181 1.00 95.88 122 GLU A C 1
ATOM 999 O O . GLU A 1 122 ? 21.110 0.965 -27.112 1.00 95.88 122 GLU A O 1
ATOM 1004 N N . ALA A 1 123 ? 18.911 0.774 -26.648 1.00 94.94 123 ALA A N 1
ATOM 1005 C CA . ALA A 1 123 ? 19.029 -0.564 -26.085 1.00 94.94 123 ALA A CA 1
ATOM 1006 C C . ALA A 1 123 ? 19.152 -1.594 -27.220 1.00 94.94 123 ALA A C 1
ATOM 1008 O O . ALA A 1 123 ? 18.256 -1.658 -28.074 1.00 94.94 123 ALA A O 1
ATOM 1009 N N . PRO A 1 124 ? 20.221 -2.413 -27.243 1.00 94.69 124 PRO A N 1
ATOM 1010 C CA . PRO A 1 124 ? 20.333 -3.486 -28.221 1.00 94.69 124 PRO A CA 1
ATOM 1011 C C . PRO A 1 124 ? 19.218 -4.517 -28.016 1.00 94.69 124 PRO A C 1
ATOM 1013 O O . PRO A 1 124 ? 18.689 -4.658 -26.912 1.00 94.69 124 PRO A O 1
ATOM 1016 N N . GLN A 1 125 ? 18.889 -5.248 -29.082 1.00 94.06 125 GLN A N 1
ATOM 1017 C CA . GLN A 1 125 ? 18.045 -6.434 -28.967 1.00 94.06 125 GLN A CA 1
ATOM 1018 C C . GLN A 1 125 ? 18.797 -7.501 -28.167 1.00 94.06 125 GLN A C 1
ATOM 1020 O O . GLN A 1 125 ? 19.944 -7.820 -28.491 1.00 94.06 125 GLN A O 1
ATOM 1025 N N . LEU A 1 126 ? 18.157 -8.042 -27.138 1.00 92.56 126 LEU A N 1
ATOM 1026 C CA . LEU A 1 126 ? 18.662 -9.158 -26.350 1.00 92.56 126 LEU A CA 1
ATOM 1027 C C . LEU A 1 126 ? 18.076 -10.479 -26.862 1.00 92.56 126 LEU A C 1
ATOM 1029 O O . LEU A 1 126 ? 16.990 -10.516 -27.437 1.00 92.56 126 LEU A O 1
ATOM 1033 N N . GLU A 1 127 ? 18.802 -11.571 -26.634 1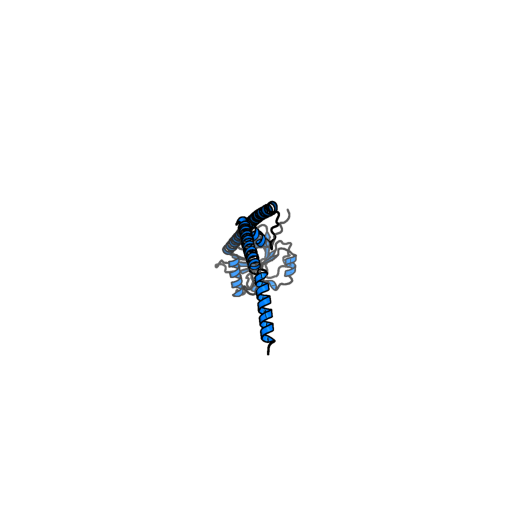.00 90.69 127 GLU A N 1
ATOM 1034 C CA . GLU A 1 127 ? 18.284 -12.924 -26.830 1.00 90.69 127 GLU A CA 1
ATOM 1035 C C . GLU A 1 127 ? 17.470 -13.313 -25.590 1.00 90.69 127 GLU A C 1
ATOM 1037 O O . GLU A 1 127 ? 18.015 -13.777 -24.585 1.00 90.69 127 GLU A O 1
ATOM 1042 N N . SER A 1 128 ? 16.168 -13.033 -25.636 1.00 90.94 128 SER A N 1
ATOM 1043 C CA . SER A 1 128 ? 15.253 -13.274 -24.525 1.00 90.94 128 SER A CA 1
ATOM 1044 C C . SER A 1 128 ? 14.913 -14.762 -24.393 1.00 90.94 128 SER A C 1
ATOM 1046 O O . SER A 1 128 ? 14.670 -15.484 -25.363 1.00 90.94 128 SER A O 1
ATOM 1048 N N . LYS A 1 129 ? 14.894 -15.246 -23.151 1.00 92.06 129 LYS A N 1
ATOM 1049 C CA . LYS A 1 129 ? 14.393 -16.575 -22.802 1.00 92.06 129 LYS A CA 1
ATOM 1050 C C . LYS A 1 129 ? 12.865 -16.547 -22.736 1.00 92.06 129 LYS A C 1
ATOM 1052 O O . LYS A 1 129 ? 12.289 -15.533 -22.333 1.00 92.06 129 LYS A O 1
ATOM 1057 N N . PRO A 1 130 ? 12.190 -17.674 -23.028 1.00 90.69 130 PRO A N 1
ATOM 1058 C CA . PRO A 1 130 ? 10.760 -17.798 -22.784 1.00 90.69 130 PRO A CA 1
ATOM 1059 C C . PRO A 1 130 ? 10.400 -17.444 -21.336 1.00 90.69 130 PRO A C 1
ATOM 1061 O O . PRO A 1 130 ? 11.062 -17.886 -20.396 1.00 90.69 130 PRO A O 1
ATOM 1064 N N . VAL A 1 131 ? 9.325 -16.674 -21.157 1.00 90.19 131 VAL A N 1
ATOM 1065 C CA . VAL A 1 131 ? 8.830 -16.297 -19.828 1.00 90.19 131 VAL A CA 1
ATOM 1066 C C . VAL A 1 131 ? 8.391 -17.544 -19.063 1.00 90.19 131 VAL A C 1
ATOM 1068 O O . VAL A 1 131 ? 7.461 -18.251 -19.458 1.00 90.19 131 VAL A O 1
ATOM 1071 N N . GLU A 1 132 ? 9.033 -17.792 -17.926 1.00 90.00 132 GLU A N 1
ATOM 1072 C CA . GLU A 1 132 ? 8.665 -18.899 -17.054 1.00 90.00 132 GLU A CA 1
ATOM 1073 C C . GLU A 1 132 ? 7.351 -18.625 -16.305 1.00 90.00 132 GLU A C 1
ATOM 1075 O O . GLU A 1 132 ? 6.999 -17.485 -15.986 1.00 90.00 132 GLU A O 1
ATOM 1080 N N . ARG A 1 133 ? 6.622 -19.696 -15.962 1.00 91.00 133 ARG A N 1
ATOM 1081 C CA . ARG A 1 133 ? 5.320 -19.606 -15.274 1.00 91.00 133 ARG A CA 1
ATOM 1082 C C . ARG A 1 133 ? 5.349 -18.775 -13.982 1.00 91.00 133 ARG A C 1
ATOM 1084 O O . ARG A 1 133 ? 4.387 -18.035 -13.772 1.00 91.00 133 ARG A O 1
ATOM 1091 N N . PRO A 1 134 ? 6.381 -18.858 -13.115 1.00 89.62 134 PRO A N 1
ATOM 1092 C CA . PRO A 1 134 ? 6.443 -18.011 -11.929 1.00 89.62 134 PRO A CA 1
ATOM 1093 C C . PRO A 1 134 ? 6.515 -16.527 -12.289 1.00 89.62 134 PRO A C 1
ATOM 1095 O O . PRO A 1 134 ? 5.719 -15.742 -11.778 1.00 89.62 134 PRO A O 1
ATOM 1098 N N . PHE A 1 135 ? 7.381 -16.144 -13.230 1.00 89.31 135 PHE A N 1
ATOM 1099 C CA . PHE A 1 135 ? 7.500 -14.749 -13.645 1.00 89.31 135 PHE A CA 1
ATOM 1100 C C . PHE A 1 135 ? 6.210 -14.240 -14.309 1.00 89.31 135 PHE A C 1
ATOM 1102 O O . PHE A 1 135 ? 5.724 -13.163 -13.963 1.00 89.31 135 PHE A O 1
ATOM 1109 N N . LEU A 1 136 ? 5.563 -15.059 -15.149 1.00 91.88 136 LEU A N 1
ATOM 1110 C CA . LEU A 1 136 ? 4.240 -14.750 -15.706 1.00 91.88 136 LEU A CA 1
ATOM 1111 C C . LEU A 1 136 ? 3.192 -14.506 -14.608 1.00 91.88 136 LEU A C 1
ATOM 1113 O O . LEU A 1 136 ? 2.442 -13.533 -14.662 1.00 91.88 136 LEU A O 1
ATOM 1117 N N . ALA A 1 137 ? 3.140 -15.366 -13.589 1.00 91.75 137 ALA A N 1
ATOM 1118 C CA . ALA A 1 137 ? 2.216 -15.201 -12.472 1.00 91.75 137 ALA A CA 1
ATOM 1119 C C . ALA A 1 137 ? 2.509 -13.925 -11.661 1.00 91.75 137 ALA A C 1
ATOM 1121 O O . ALA A 1 137 ? 1.571 -13.257 -11.220 1.00 91.75 137 ALA A O 1
ATOM 1122 N N . ALA A 1 138 ? 3.783 -13.557 -11.487 1.00 91.62 138 ALA A N 1
ATOM 1123 C CA . ALA A 1 138 ? 4.170 -12.301 -10.846 1.00 91.62 138 ALA A CA 1
ATOM 1124 C C . ALA A 1 138 ? 3.713 -11.075 -11.656 1.00 91.62 138 ALA A C 1
ATOM 1126 O O . ALA A 1 138 ? 3.153 -10.144 -11.072 1.00 91.62 138 ALA A O 1
ATOM 1127 N N . LEU A 1 139 ? 3.874 -11.100 -12.985 1.00 92.12 139 LEU A N 1
ATOM 1128 C CA . LEU A 1 139 ? 3.391 -10.053 -13.892 1.00 92.12 139 LEU A CA 1
ATOM 1129 C C . LEU A 1 139 ? 1.867 -9.901 -13.822 1.00 92.12 139 LEU A C 1
ATOM 1131 O O . LEU A 1 139 ? 1.369 -8.800 -13.599 1.00 92.12 139 LEU A O 1
ATOM 1135 N N . LEU A 1 140 ? 1.118 -11.003 -13.945 1.00 92.12 140 LEU A N 1
ATOM 1136 C CA . LEU A 1 140 ? -0.349 -10.985 -13.898 1.00 92.12 140 LEU A CA 1
ATOM 1137 C C . LEU A 1 140 ? -0.872 -10.492 -12.548 1.00 92.12 140 LEU A C 1
ATOM 1139 O O . LEU A 1 140 ? -1.782 -9.665 -12.495 1.00 92.12 140 LEU A O 1
ATOM 1143 N N . ARG A 1 141 ? -0.270 -10.954 -11.447 1.00 89.94 141 ARG A N 1
ATOM 1144 C CA . ARG A 1 141 ? -0.606 -10.463 -10.110 1.00 89.94 141 ARG A CA 1
ATOM 1145 C C . ARG A 1 141 ? -0.378 -8.958 -10.013 1.00 89.94 141 ARG A C 1
ATOM 1147 O O . ARG A 1 141 ? -1.248 -8.247 -9.515 1.00 89.94 141 ARG A O 1
ATOM 1154 N N . ARG A 1 142 ? 0.763 -8.468 -10.504 1.00 91.81 142 ARG A N 1
ATOM 1155 C CA . ARG A 1 142 ? 1.071 -7.040 -10.461 1.00 91.81 142 ARG A CA 1
ATOM 1156 C C . ARG A 1 142 ? 0.112 -6.216 -11.322 1.00 91.81 142 ARG A C 1
ATOM 1158 O O . ARG A 1 142 ? -0.325 -5.160 -10.883 1.00 91.81 142 ARG A O 1
ATOM 1165 N N . ALA A 1 143 ? -0.278 -6.721 -12.489 1.00 90.88 143 ALA A N 1
ATOM 1166 C CA . ALA A 1 143 ? -1.273 -6.082 -13.348 1.00 90.88 143 ALA A CA 1
ATOM 1167 C C . ALA A 1 143 ? -2.648 -5.957 -12.670 1.00 90.88 143 ALA A C 1
ATOM 1169 O O . ALA A 1 143 ? -3.321 -4.940 -12.825 1.00 90.88 143 ALA A O 1
ATOM 1170 N N . ILE A 1 144 ? -3.051 -6.956 -11.877 1.00 88.00 144 ILE A N 1
ATOM 1171 C CA . ILE A 1 144 ? -4.267 -6.873 -11.059 1.00 88.00 144 ILE A CA 1
ATOM 1172 C C . ILE A 1 144 ? -4.097 -5.811 -9.967 1.00 88.00 144 ILE A C 1
ATOM 1174 O O . ILE A 1 144 ? -4.985 -4.984 -9.792 1.00 88.00 144 ILE A O 1
ATOM 1178 N N . GLU A 1 145 ? -2.966 -5.805 -9.257 1.00 85.00 145 GLU A N 1
ATOM 1179 C CA . GLU A 1 145 ? -2.683 -4.842 -8.181 1.00 85.00 145 GLU A CA 1
ATOM 1180 C C . GLU A 1 145 ? -2.630 -3.381 -8.660 1.00 85.00 145 GLU A C 1
ATOM 1182 O O . GLU A 1 145 ? -3.009 -2.492 -7.899 1.00 85.00 145 GLU A O 1
ATOM 1187 N N . GLU A 1 146 ? -2.177 -3.136 -9.893 1.00 80.88 146 GLU A N 1
ATOM 1188 C CA . GLU A 1 146 ? -2.167 -1.811 -10.536 1.00 80.88 146 GLU A CA 1
ATOM 1189 C C . GLU A 1 146 ? -3.462 -1.492 -11.302 1.00 80.88 146 GLU A C 1
ATOM 1191 O O . GLU A 1 146 ? -3.575 -0.433 -11.920 1.00 80.88 146 GLU A O 1
ATOM 1196 N N . SER A 1 147 ? -4.458 -2.382 -11.278 1.00 78.75 147 SER A N 1
ATOM 1197 C CA . SER A 1 147 ? -5.738 -2.124 -11.930 1.00 78.75 147 SER A CA 1
ATOM 1198 C C . SER A 1 147 ? -6.458 -0.945 -11.260 1.00 78.75 147 SER A C 1
ATOM 1200 O O . SER A 1 147 ? -6.587 -0.937 -10.030 1.00 78.75 147 SER A O 1
ATOM 1202 N N . PRO A 1 148 ? -7.062 -0.020 -12.035 1.00 72.06 148 PRO A N 1
ATOM 1203 C CA . PRO A 1 148 ? -7.902 1.052 -11.492 1.00 72.06 148 PRO A CA 1
ATOM 1204 C C . PRO A 1 148 ? -9.031 0.542 -10.583 1.00 72.06 148 PRO A C 1
ATOM 1206 O O . PRO A 1 148 ? -9.513 1.256 -9.708 1.00 72.06 148 PRO A O 1
ATOM 1209 N N . HIS A 1 149 ? -9.470 -0.708 -10.771 1.00 70.62 149 HIS A N 1
ATOM 1210 C CA . HIS A 1 149 ? -10.465 -1.334 -9.906 1.00 70.62 149 HIS A CA 1
ATOM 1211 C C . HIS A 1 149 ? -9.936 -1.580 -8.483 1.00 70.62 149 HIS A C 1
ATOM 1213 O O . HIS A 1 149 ? -10.654 -1.343 -7.515 1.00 70.62 149 HIS A O 1
ATOM 1219 N N . GLN A 1 150 ? -8.678 -2.010 -8.341 1.00 69.88 150 GLN A N 1
ATOM 1220 C CA . GLN A 1 150 ? -8.045 -2.198 -7.032 1.00 69.88 150 GLN A CA 1
ATOM 1221 C C . GLN A 1 150 ? -7.750 -0.864 -6.345 1.00 69.88 150 GLN A C 1
ATOM 1223 O O . GLN A 1 150 ? -7.875 -0.771 -5.126 1.00 69.88 150 GLN A O 1
ATOM 1228 N N . GLU A 1 151 ? -7.405 0.176 -7.106 1.00 69.62 151 GLU A N 1
ATOM 1229 C CA . GLU A 1 151 ? -7.230 1.529 -6.567 1.00 69.62 151 GLU A CA 1
ATOM 1230 C C . GLU A 1 151 ? -8.537 2.049 -5.950 1.00 69.62 151 GLU A C 1
ATOM 1232 O O . GLU A 1 151 ? -8.555 2.406 -4.774 1.00 69.62 151 GLU A O 1
ATOM 1237 N N . ARG A 1 152 ? -9.661 1.924 -6.670 1.00 70.75 152 ARG A N 1
ATOM 1238 C CA . ARG A 1 152 ? -10.996 2.255 -6.141 1.00 70.75 152 ARG A CA 1
ATOM 1239 C C . ARG A 1 152 ? -11.356 1.454 -4.890 1.00 70.75 152 ARG A C 1
ATOM 1241 O O . ARG A 1 152 ? -11.850 2.023 -3.925 1.00 70.75 152 ARG A O 1
ATOM 1248 N N . LEU A 1 153 ? -11.095 0.143 -4.871 1.00 72.06 153 LEU A N 1
ATOM 1249 C CA . LEU A 1 153 ? -11.359 -0.690 -3.688 1.00 72.06 153 LEU A CA 1
ATOM 1250 C C . LEU A 1 153 ? -10.560 -0.224 -2.461 1.00 72.06 153 LEU A C 1
ATOM 1252 O O . LEU A 1 153 ? -11.088 -0.227 -1.349 1.00 72.06 153 LEU A O 1
ATOM 1256 N N . ARG A 1 154 ? -9.302 0.195 -2.649 1.00 73.44 154 ARG A N 1
ATOM 1257 C CA . ARG A 1 154 ? -8.469 0.746 -1.568 1.00 73.44 154 ARG A CA 1
ATOM 1258 C C . ARG A 1 154 ? -8.995 2.088 -1.069 1.00 73.44 154 ARG A C 1
ATOM 1260 O O . ARG A 1 154 ? -9.029 2.295 0.141 1.00 73.44 154 ARG A O 1
ATOM 1267 N N . GLU A 1 155 ? -9.406 2.974 -1.973 1.00 76.25 155 GLU A N 1
ATOM 1268 C CA . GLU A 1 155 ? -9.987 4.277 -1.625 1.00 76.25 155 GLU A CA 1
ATOM 1269 C C . GLU A 1 155 ? -11.284 4.124 -0.822 1.00 76.25 155 GLU A C 1
ATOM 1271 O O . GLU A 1 155 ? -11.437 4.752 0.226 1.00 76.25 155 GLU A O 1
ATOM 1276 N N . GLU A 1 156 ? -12.193 3.253 -1.267 1.00 81.62 156 GLU A N 1
ATOM 1277 C CA . GLU A 1 156 ? -13.446 2.971 -0.558 1.00 81.62 156 GLU A CA 1
ATOM 1278 C C . GLU A 1 156 ? -13.194 2.323 0.812 1.00 81.62 156 GLU A C 1
ATOM 1280 O O . GLU A 1 156 ? -13.818 2.702 1.803 1.00 81.62 156 GLU A O 1
ATOM 1285 N N . PHE A 1 157 ? -12.229 1.399 0.909 1.00 84.25 157 PHE A N 1
ATOM 1286 C CA . PHE A 1 157 ? -11.822 0.829 2.196 1.00 84.25 157 PHE A CA 1
ATOM 1287 C C . PHE A 1 157 ? -11.296 1.903 3.157 1.00 84.25 157 PHE A C 1
ATOM 1289 O O . PHE A 1 157 ? -11.674 1.923 4.328 1.00 84.25 157 PHE A O 1
ATOM 1296 N N . HIS A 1 158 ? -10.435 2.806 2.674 1.00 82.44 158 HIS A N 1
ATOM 1297 C CA . HIS A 1 158 ? -9.876 3.877 3.498 1.00 82.44 158 HIS A CA 1
ATOM 1298 C C . HIS A 1 158 ? -10.969 4.825 3.996 1.00 82.44 158 HIS A C 1
ATOM 1300 O O . HIS A 1 158 ? -11.026 5.118 5.189 1.00 82.44 158 HIS A O 1
ATOM 1306 N N . ARG A 1 159 ? -11.892 5.208 3.106 1.00 87.25 159 ARG A N 1
ATOM 1307 C CA . ARG A 1 159 ? -13.055 6.033 3.443 1.00 87.25 159 ARG A CA 1
ATOM 1308 C C . ARG A 1 159 ? -13.910 5.387 4.533 1.00 87.25 159 ARG A C 1
ATOM 1310 O O . ARG A 1 159 ? -14.168 6.015 5.556 1.00 87.25 159 ARG A O 1
ATOM 1317 N N . GLY A 1 160 ? -14.278 4.115 4.366 1.00 88.06 160 GLY A N 1
ATOM 1318 C CA . GLY A 1 160 ? -15.068 3.389 5.364 1.00 88.06 160 GLY A CA 1
ATOM 1319 C C . GLY A 1 160 ? -14.356 3.257 6.716 1.00 88.06 160 GLY A C 1
ATOM 1320 O O . GLY A 1 160 ? -14.985 3.349 7.771 1.00 88.06 160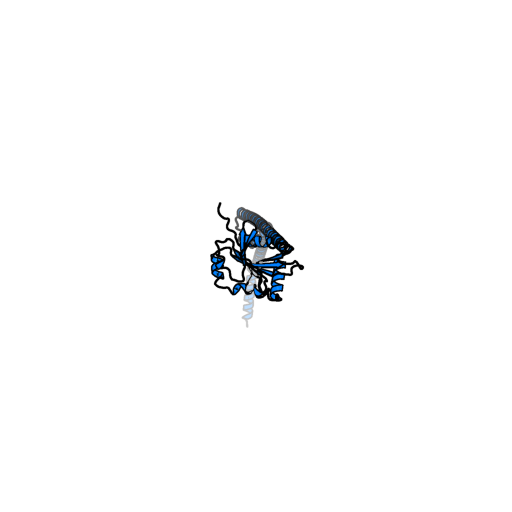 GLY A O 1
ATOM 1321 N N . PHE A 1 161 ? -13.030 3.093 6.710 1.00 86.75 161 PHE A N 1
ATOM 1322 C CA . PHE A 1 161 ? -12.230 3.039 7.933 1.00 86.75 161 PHE A CA 1
ATOM 1323 C C . PHE A 1 161 ? -12.192 4.386 8.676 1.00 86.75 161 PHE A C 1
ATOM 1325 O O . PHE A 1 161 ? -12.344 4.422 9.901 1.00 86.75 161 PHE A O 1
ATOM 1332 N N . GLU A 1 162 ? -12.021 5.496 7.955 1.00 88.94 162 GLU A N 1
ATOM 1333 C CA . GLU A 1 162 ? -12.055 6.848 8.525 1.00 88.94 162 GLU A CA 1
ATOM 1334 C C . GLU A 1 162 ? -13.437 7.197 9.089 1.00 88.94 162 GLU A C 1
ATOM 1336 O O . GLU A 1 162 ? -13.541 7.696 10.214 1.00 88.94 162 GLU A O 1
ATOM 1341 N N . GLU A 1 163 ? -14.502 6.877 8.350 1.00 88.88 163 GLU A N 1
ATOM 1342 C CA . GLU A 1 163 ? -15.886 7.043 8.800 1.00 88.88 163 GLU A CA 1
ATOM 1343 C C . GLU A 1 163 ? -16.157 6.242 10.079 1.00 88.88 163 GLU A C 1
ATOM 1345 O O . GLU A 1 163 ? -16.690 6.784 11.054 1.00 88.88 163 GLU A O 1
ATOM 1350 N N . GLY A 1 164 ? -15.712 4.983 10.128 1.00 86.69 164 GLY A N 1
ATOM 1351 C CA . GLY A 1 164 ? -15.814 4.134 11.314 1.00 86.69 164 GLY A CA 1
ATOM 1352 C C . GLY A 1 164 ? -15.093 4.724 12.529 1.00 86.69 164 GLY A C 1
ATOM 1353 O O . GLY A 1 164 ? -15.668 4.800 13.618 1.00 86.69 164 GLY A O 1
ATOM 1354 N N . GLN A 1 165 ? -13.865 5.226 12.356 1.00 87.38 165 GLN A N 1
ATOM 1355 C CA . GLN A 1 165 ? -13.145 5.907 13.437 1.00 87.38 165 GLN A CA 1
ATOM 1356 C C . GLN A 1 165 ? -13.853 7.181 13.909 1.00 87.38 165 GLN A C 1
ATOM 1358 O O . GLN A 1 165 ? -13.896 7.452 15.112 1.00 87.38 165 GLN A O 1
ATOM 1363 N N . ALA A 1 166 ? -14.397 7.978 12.989 1.00 83.56 166 ALA A N 1
ATOM 1364 C CA . ALA A 1 166 ? -15.117 9.198 13.334 1.00 83.56 166 ALA A CA 1
ATOM 1365 C C . ALA A 1 166 ? -16.389 8.892 14.141 1.00 83.56 166 ALA A C 1
ATOM 1367 O O . ALA A 1 166 ? -16.660 9.565 15.141 1.00 83.56 166 ALA A O 1
ATOM 1368 N N . LEU A 1 167 ? -17.136 7.853 13.755 1.00 81.94 167 LEU A N 1
ATOM 1369 C CA . LEU A 1 167 ? -18.309 7.374 14.489 1.00 81.94 167 LEU A CA 1
ATOM 1370 C C . LEU A 1 167 ? -17.936 6.870 15.887 1.00 81.94 167 LEU A C 1
ATOM 1372 O O . LEU A 1 167 ? -18.561 7.283 16.863 1.00 81.94 167 LEU A O 1
ATOM 1376 N N . GLN A 1 168 ? -16.873 6.069 16.006 1.00 79.25 168 GLN A N 1
ATOM 1377 C CA . GLN A 1 168 ? -16.371 5.584 17.294 1.00 79.25 168 GLN A CA 1
ATOM 1378 C C . GLN A 1 168 ? -16.006 6.744 18.232 1.00 79.25 168 GLN A C 1
ATOM 1380 O O . GLN A 1 168 ? -16.443 6.773 19.381 1.00 79.25 168 GLN A O 1
ATOM 1385 N N . ARG A 1 169 ? -15.252 7.741 17.744 1.00 76.56 169 ARG A N 1
ATOM 1386 C CA . ARG A 1 169 ? -14.870 8.923 18.541 1.00 76.56 169 ARG A CA 1
ATOM 1387 C C . ARG A 1 169 ? -16.090 9.715 19.010 1.00 76.56 169 ARG A C 1
ATOM 1389 O O . ARG A 1 169 ? -16.124 10.153 20.158 1.00 76.56 169 ARG A O 1
ATOM 1396 N N . ARG A 1 170 ? -17.097 9.885 18.145 1.00 75.56 170 ARG A N 1
ATOM 1397 C CA . ARG A 1 170 ? -18.358 10.557 18.501 1.00 75.56 170 ARG A CA 1
ATOM 1398 C C . ARG A 1 170 ? -19.131 9.772 19.560 1.00 75.56 170 ARG A C 1
ATOM 1400 O O . ARG A 1 170 ? -19.543 10.385 20.542 1.00 75.56 170 ARG A O 1
ATOM 1407 N N . SER A 1 171 ? -19.263 8.454 19.399 1.00 75.06 171 SER A N 1
ATOM 1408 C CA . SER A 1 171 ? -19.940 7.577 20.365 1.00 75.06 171 SER A CA 1
ATOM 1409 C C . SER A 1 171 ? -19.279 7.648 21.737 1.00 75.06 171 SER A C 1
ATOM 1411 O O . SER A 1 171 ? -19.935 8.007 22.708 1.00 75.06 171 SER A O 1
ATOM 1413 N N . VAL A 1 172 ? -17.958 7.442 21.797 1.00 73.06 172 VAL A N 1
ATOM 1414 C CA . VAL A 1 172 ? -17.189 7.524 23.049 1.00 73.06 172 VAL A CA 1
ATOM 1415 C C . VAL A 1 172 ? -17.359 8.897 23.700 1.00 73.06 172 VAL A C 1
ATOM 1417 O O . VAL A 1 172 ? -17.570 8.984 24.902 1.00 73.06 172 VAL A O 1
ATOM 1420 N N . SER A 1 173 ? -17.340 9.985 22.920 1.00 79.19 173 SER A N 1
ATOM 1421 C CA . SER A 1 173 ? -17.525 11.331 23.477 1.00 79.19 173 SER A CA 1
ATOM 1422 C C . SER A 1 173 ? -18.913 11.552 24.089 1.00 79.19 173 SER A C 1
ATOM 1424 O O . SER A 1 173 ? -19.035 12.262 25.087 1.00 79.19 173 SER A O 1
ATOM 1426 N N . LEU A 1 174 ? -19.961 10.965 23.505 1.00 74.38 174 LEU A N 1
ATOM 1427 C CA . LEU A 1 174 ? -21.325 11.081 24.015 1.00 74.38 174 LEU A CA 1
ATOM 1428 C C . LEU A 1 174 ? -21.502 10.237 25.274 1.00 74.38 174 LEU A C 1
ATOM 1430 O O . LEU A 1 174 ? -22.014 10.749 26.269 1.00 74.38 174 LEU A O 1
ATOM 1434 N N . ASP A 1 175 ? -21.023 8.995 25.255 1.00 81.25 175 ASP A N 1
ATOM 1435 C CA . ASP A 1 175 ? -21.103 8.085 26.397 1.00 81.25 175 ASP A CA 1
ATOM 1436 C C . ASP A 1 175 ? -20.343 8.641 27.606 1.00 81.25 175 ASP A C 1
ATOM 1438 O O . ASP A 1 175 ? -20.888 8.675 28.712 1.00 81.25 175 ASP A O 1
ATOM 1442 N N . THR A 1 176 ? -19.139 9.184 27.392 1.00 86.06 176 THR A N 1
ATOM 1443 C CA . THR A 1 176 ? -18.362 9.850 28.447 1.00 86.06 176 THR A CA 1
ATOM 1444 C C . THR A 1 176 ? -19.109 11.053 29.015 1.00 86.06 176 THR A C 1
ATOM 1446 O O . THR A 1 176 ? -19.289 11.136 30.227 1.00 86.06 176 THR A O 1
ATOM 1449 N N . ARG A 1 177 ? -19.637 11.948 28.168 1.00 84.50 177 ARG A N 1
ATOM 1450 C CA . ARG A 1 177 ? -20.393 13.129 28.632 1.00 84.50 177 ARG A CA 1
ATOM 1451 C C . ARG A 1 177 ? -21.655 12.757 29.407 1.00 84.50 177 ARG A C 1
ATOM 1453 O O . ARG A 1 177 ? -22.031 13.444 30.356 1.00 84.50 177 ARG A O 1
ATOM 1460 N N . LEU A 1 178 ? -22.350 11.696 28.996 1.00 88.06 178 LEU A N 1
ATOM 1461 C CA . LEU A 1 178 ? -23.530 11.200 29.703 1.00 88.06 178 LEU A CA 1
ATOM 1462 C C . LEU A 1 178 ? -23.156 10.582 31.055 1.00 88.06 178 LEU A C 1
ATOM 1464 O O . LEU A 1 178 ? -23.872 10.797 32.037 1.00 88.06 178 LEU A O 1
ATOM 1468 N N . ALA A 1 179 ? -22.043 9.848 31.118 1.00 90.44 179 ALA A N 1
ATOM 1469 C CA . ALA A 1 179 ? -21.514 9.294 32.358 1.00 90.44 179 ALA A CA 1
ATOM 1470 C C . ALA A 1 179 ? -21.079 10.400 33.333 1.00 90.44 179 ALA A C 1
ATOM 1472 O O . ALA A 1 179 ? -21.482 10.362 34.494 1.00 90.44 179 ALA A O 1
ATOM 1473 N N . GLU A 1 180 ? -20.357 11.416 32.853 1.00 91.94 180 GLU A N 1
ATOM 1474 C CA . GLU A 1 180 ? -19.945 12.595 33.630 1.00 91.94 180 GLU A CA 1
ATOM 1475 C C . GLU A 1 180 ? -21.158 13.320 34.221 1.00 91.94 180 GLU A C 1
ATOM 1477 O O . GLU A 1 180 ? -21.249 13.482 35.436 1.00 91.94 180 GLU A O 1
ATOM 1482 N N . ARG A 1 181 ? -22.164 13.650 33.397 1.00 91.12 181 ARG A N 1
ATOM 1483 C CA . ARG A 1 181 ? -23.400 14.292 33.883 1.00 91.12 181 ARG A CA 1
ATOM 1484 C C . ARG A 1 181 ? -24.136 13.449 34.924 1.00 91.12 181 ARG A C 1
ATOM 1486 O O . ARG A 1 181 ? -24.689 13.991 35.879 1.00 91.12 181 ARG A O 1
ATOM 1493 N N . ARG A 1 182 ? -24.184 12.122 34.753 1.00 93.81 182 ARG A N 1
ATOM 1494 C CA . ARG A 1 182 ? -24.787 11.220 35.751 1.00 93.81 182 ARG A CA 1
ATOM 1495 C C . ARG A 1 182 ? -23.995 11.211 37.054 1.00 93.81 182 ARG A C 1
ATOM 1497 O O . ARG A 1 182 ? -24.619 11.236 38.114 1.00 93.81 182 ARG A O 1
ATOM 1504 N N . ALA A 1 183 ? -22.667 11.187 36.978 1.00 94.62 183 ALA A N 1
ATOM 1505 C CA . ALA A 1 183 ? -21.795 11.232 38.145 1.00 94.62 183 ALA A CA 1
ATOM 1506 C C . ALA A 1 183 ? -21.972 12.549 38.914 1.00 94.62 183 ALA A C 1
ATOM 1508 O O . ALA A 1 183 ? -22.208 12.511 40.118 1.00 94.62 183 ALA A O 1
ATOM 1509 N N . GLU A 1 184 ? -21.988 13.692 38.220 1.00 94.94 184 GLU A N 1
ATOM 1510 C CA . GLU A 1 184 ? -22.244 15.007 38.823 1.00 94.94 184 GLU A CA 1
ATOM 1511 C C . GLU A 1 184 ? -23.602 15.063 39.535 1.00 94.94 184 GLU A C 1
ATOM 1513 O O . GLU A 1 184 ? -23.706 15.541 40.665 1.00 94.94 184 GLU A O 1
ATOM 1518 N N . LEU A 1 185 ? -24.661 14.552 38.897 1.00 95.69 185 LEU A N 1
ATOM 1519 C CA . LEU A 1 185 ? -25.997 14.515 39.496 1.00 95.69 185 LEU A CA 1
ATOM 1520 C C . LEU A 1 185 ? -26.058 13.611 40.733 1.00 95.69 185 LEU A C 1
ATOM 1522 O O . LEU A 1 185 ? -26.707 13.972 41.714 1.00 95.69 18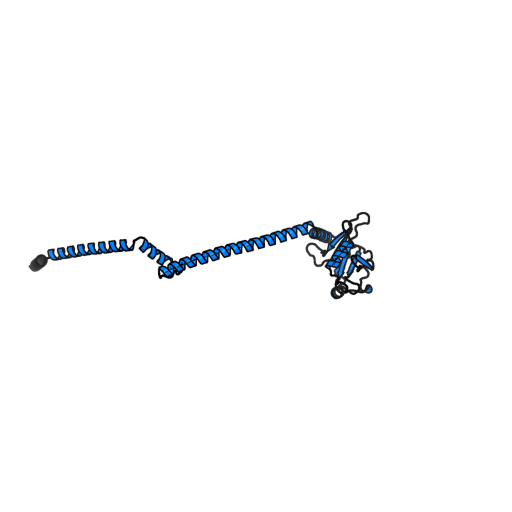5 LEU A O 1
ATOM 1526 N N . LEU A 1 186 ? -25.411 12.443 40.697 1.00 93.81 186 LEU A N 1
ATOM 1527 C CA . LEU A 1 186 ? -25.327 11.545 41.851 1.00 93.81 186 LEU A CA 1
ATOM 1528 C C . LEU A 1 186 ? -24.543 12.188 42.993 1.00 93.81 186 LEU A C 1
ATOM 1530 O O . LEU A 1 186 ? -24.997 12.143 44.131 1.00 93.81 186 LEU A O 1
ATOM 1534 N N . GLN A 1 187 ? -23.421 12.834 42.683 1.00 94.00 187 GLN A N 1
ATOM 1535 C CA . GLN A 1 187 ? -22.596 13.514 43.671 1.00 94.00 187 GLN A CA 1
ATOM 1536 C C . GLN A 1 187 ? -23.364 14.648 44.349 1.00 94.00 187 GLN A C 1
ATOM 1538 O O . GLN A 1 187 ? -23.371 14.722 45.572 1.00 94.00 187 GLN A O 1
ATOM 1543 N N . ARG A 1 188 ? -24.097 15.470 43.583 1.00 95.44 188 ARG A N 1
ATOM 1544 C CA . ARG A 1 188 ? -24.976 16.504 44.153 1.00 95.44 188 ARG A CA 1
ATOM 1545 C C . ARG A 1 188 ? -26.029 15.912 45.087 1.00 95.44 188 ARG A C 1
ATOM 1547 O O . ARG A 1 188 ? -26.221 16.429 46.176 1.00 95.44 188 ARG A O 1
ATOM 1554 N N . LYS A 1 189 ? -26.687 14.817 44.689 1.00 93.56 189 LYS A N 1
ATOM 1555 C CA . LYS A 1 189 ? -27.694 14.147 45.531 1.00 93.56 189 LYS A CA 1
ATOM 1556 C C . LYS A 1 189 ? -27.107 13.595 46.829 1.00 93.56 189 LYS A C 1
ATOM 1558 O O . LYS A 1 189 ? -27.772 13.672 47.856 1.00 93.56 189 LYS A O 1
ATOM 1563 N N . ILE A 1 190 ? -25.901 13.028 46.771 1.00 92.44 190 ILE A N 1
ATOM 1564 C CA . ILE A 1 190 ? -25.192 12.536 47.957 1.00 92.44 190 ILE A CA 1
ATOM 1565 C C . ILE A 1 190 ? -24.861 13.712 48.874 1.00 92.44 190 ILE A C 1
ATOM 1567 O O . ILE A 1 190 ? -25.264 13.677 50.027 1.00 92.44 190 ILE A O 1
ATOM 1571 N N . LEU A 1 191 ? -24.247 14.777 48.347 1.00 94.25 191 LEU A N 1
ATOM 1572 C CA . LEU A 1 191 ? -23.891 15.963 49.132 1.00 94.25 191 LEU A CA 1
ATOM 1573 C C . LEU A 1 191 ? -25.107 16.581 49.827 1.00 94.25 191 LEU A C 1
ATOM 1575 O O . LEU A 1 191 ? -25.065 16.803 51.029 1.00 94.25 191 LEU A O 1
ATOM 1579 N N . THR A 1 192 ? -26.220 16.772 49.111 1.00 96.00 192 THR A N 1
ATOM 1580 C CA . THR A 1 192 ? -27.457 17.283 49.721 1.00 96.00 192 THR A CA 1
ATOM 1581 C C . THR A 1 192 ? -27.951 16.381 50.854 1.00 96.00 192 THR A C 1
ATOM 1583 O O . THR A 1 192 ? -28.391 16.874 51.885 1.00 96.00 192 THR A O 1
ATOM 1586 N N . PHE A 1 193 ? -27.878 15.056 50.699 1.00 92.62 193 PHE A N 1
ATOM 1587 C CA . PHE A 1 193 ? -28.249 14.142 51.779 1.00 92.62 193 PHE A CA 1
ATOM 1588 C C . PHE A 1 193 ? -27.300 14.258 52.980 1.00 92.62 193 PHE A C 1
ATOM 1590 O O . PHE A 1 193 ? -27.763 14.260 54.118 1.00 92.62 193 PHE A O 1
ATOM 1597 N N . GLU A 1 194 ? -25.990 14.339 52.747 1.00 93.88 194 GLU A N 1
ATOM 1598 C CA . GLU A 1 194 ? -24.983 14.455 53.807 1.00 93.88 194 GLU A CA 1
ATOM 1599 C C . GLU A 1 194 ? -25.129 15.766 54.590 1.00 93.88 194 GLU A C 1
ATOM 1601 O O . GLU A 1 194 ? -25.094 15.738 55.818 1.00 93.88 194 GLU A O 1
ATOM 1606 N N . GLU A 1 195 ? -25.355 16.886 53.897 1.00 94.81 195 GLU A N 1
ATOM 1607 C CA . GLU A 1 195 ? -25.573 18.208 54.499 1.00 94.81 195 GLU A CA 1
ATOM 1608 C C . GLU A 1 195 ? -26.837 18.240 55.369 1.00 94.81 195 GLU A C 1
ATOM 1610 O O . GLU A 1 195 ? -26.781 18.668 56.519 1.00 94.81 195 GLU A O 1
ATOM 1615 N N . GLU A 1 196 ? -27.963 17.739 54.854 1.00 93.31 196 GLU A N 1
ATOM 1616 C CA . GLU A 1 196 ? -29.253 17.771 55.561 1.00 93.31 196 GLU A CA 1
ATOM 1617 C C . GLU A 1 196 ? -29.331 16.743 56.704 1.00 93.31 196 GLU A C 1
ATOM 1619 O O . GLU A 1 196 ? -29.994 16.971 57.716 1.00 93.31 196 GLU A O 1
ATOM 1624 N N . SER A 1 197 ? -28.671 15.587 56.563 1.00 90.19 197 SER A N 1
ATOM 1625 C CA . SER A 1 197 ? -28.700 14.525 57.582 1.00 90.19 197 SER A CA 1
ATOM 1626 C C . SER A 1 197 ? -27.568 14.612 58.608 1.00 90.19 197 SER A C 1
ATOM 1628 O O . SER A 1 197 ? -27.669 13.997 59.670 1.00 90.19 197 SER A O 1
ATOM 1630 N N . GLY A 1 198 ? -26.479 15.320 58.292 1.00 90.19 198 GLY A N 1
ATOM 1631 C CA . GLY A 1 198 ? -25.241 15.332 59.075 1.00 90.19 198 GLY A CA 1
ATOM 1632 C C . GLY A 1 198 ? -24.464 14.008 59.043 1.00 90.19 198 GLY A C 1
ATOM 1633 O O . GLY A 1 198 ? -23.552 13.817 59.850 1.00 90.19 198 GLY A O 1
ATOM 1634 N N . ILE A 1 199 ? -24.824 13.071 58.157 1.00 88.69 199 ILE A N 1
ATOM 1635 C CA . ILE A 1 199 ? -24.225 11.734 58.085 1.00 88.69 199 ILE A CA 1
ATOM 1636 C C . ILE A 1 199 ? -23.528 11.549 56.731 1.00 88.69 199 ILE A C 1
ATOM 1638 O O . ILE A 1 199 ? -24.214 11.522 55.709 1.00 88.69 199 ILE A O 1
ATOM 1642 N N . PRO A 1 200 ? -22.202 11.321 56.702 1.00 88.06 200 PRO A N 1
ATOM 1643 C CA . PRO A 1 200 ? -21.496 11.007 55.465 1.00 88.06 200 PRO A CA 1
ATOM 1644 C C . PRO A 1 200 ? -21.890 9.623 54.922 1.00 88.06 200 PRO A C 1
ATOM 1646 O O . PRO A 1 200 ? -21.977 8.631 55.659 1.00 88.06 200 PRO A O 1
ATOM 1649 N N . VAL A 1 201 ? -22.106 9.534 53.610 1.00 84.81 201 VAL A N 1
ATOM 1650 C CA . VAL A 1 201 ? -22.458 8.309 52.888 1.00 84.81 201 VAL A CA 1
ATOM 1651 C C . VAL A 1 201 ? -21.183 7.621 52.412 1.00 84.81 201 VAL A C 1
ATOM 1653 O O . VAL A 1 201 ? -20.700 7.811 51.298 1.00 84.81 201 VAL A O 1
ATOM 1656 N N . GLU A 1 202 ? -20.648 6.748 53.262 1.00 84.75 202 GLU A N 1
ATOM 1657 C CA . GLU A 1 202 ? -19.483 5.927 52.924 1.00 84.75 202 GLU A CA 1
ATOM 1658 C C . GLU A 1 202 ? -19.876 4.602 52.235 1.00 84.75 202 GLU A C 1
ATOM 1660 O O . GLU A 1 202 ? -20.888 3.988 52.611 1.00 84.75 202 GLU A O 1
ATOM 1665 N N . PRO A 1 203 ? -19.048 4.075 51.305 1.00 77.00 203 PRO A N 1
ATOM 1666 C CA . PRO A 1 203 ? -19.348 2.855 50.546 1.00 77.00 203 PRO A CA 1
ATOM 1667 C C . PRO A 1 203 ? -19.705 1.627 51.401 1.00 77.00 203 PRO A C 1
ATOM 1669 O O . PRO A 1 203 ? -20.578 0.844 51.033 1.00 77.00 203 PRO A O 1
ATOM 1672 N N . TRP A 1 204 ? -19.074 1.458 52.565 1.00 75.94 204 TRP A N 1
ATOM 1673 C CA . TRP A 1 204 ? -19.290 0.317 53.470 1.00 75.94 204 TRP A CA 1
ATOM 1674 C C . TRP A 1 204 ? -20.371 0.561 54.539 1.00 75.94 204 TRP A C 1
ATOM 1676 O O . TRP A 1 204 ? -20.749 -0.375 55.247 1.00 75.94 204 TRP A O 1
ATOM 1686 N N . ARG A 1 205 ? -20.901 1.788 54.675 1.00 81.38 205 ARG A N 1
ATOM 1687 C CA . ARG A 1 205 ? -21.912 2.141 55.700 1.00 81.38 205 ARG A CA 1
ATOM 1688 C C . ARG A 1 205 ? -23.276 2.509 55.132 1.00 81.38 205 ARG A C 1
ATOM 1690 O O . ARG A 1 205 ? -24.261 2.402 55.866 1.00 81.38 205 ARG A O 1
ATOM 1697 N N . GLY A 1 206 ? -23.365 2.852 53.845 1.00 84.44 206 GLY A N 1
ATOM 1698 C CA . GLY A 1 206 ? -24.608 3.303 53.209 1.00 84.44 206 GLY A CA 1
ATOM 1699 C C . GLY A 1 206 ? -25.803 2.366 53.427 1.00 84.44 206 GLY A C 1
ATOM 1700 O O . GLY A 1 206 ? -26.899 2.826 53.739 1.00 84.44 206 GLY A O 1
ATOM 1701 N N . ALA A 1 207 ? -25.595 1.045 53.373 1.00 86.44 207 ALA A N 1
ATOM 1702 C CA . ALA A 1 207 ? -26.664 0.068 53.601 1.00 86.44 207 ALA A CA 1
ATOM 1703 C C . ALA A 1 207 ? -27.257 0.136 55.023 1.00 86.44 207 ALA A C 1
ATOM 1705 O O . ALA A 1 207 ? -28.476 0.080 55.186 1.00 86.44 207 ALA A O 1
ATOM 1706 N N . ARG A 1 208 ? -26.414 0.295 56.054 1.00 86.38 208 ARG A N 1
ATOM 1707 C CA . ARG A 1 208 ? -26.864 0.408 57.454 1.00 86.38 208 ARG A CA 1
ATOM 1708 C C . ARG A 1 208 ? -27.561 1.742 57.714 1.00 86.38 208 ARG A C 1
ATOM 1710 O O . ARG A 1 208 ? -28.591 1.763 58.382 1.00 86.38 208 ARG A O 1
ATOM 1717 N N . ILE A 1 209 ? -27.046 2.831 57.140 1.00 88.88 209 ILE A N 1
ATOM 1718 C CA . ILE A 1 209 ? -27.684 4.156 57.203 1.00 88.88 209 ILE A CA 1
ATOM 1719 C C . ILE A 1 209 ? -29.084 4.084 56.577 1.00 88.88 209 ILE A C 1
ATOM 1721 O O . ILE A 1 209 ? -30.064 4.484 57.200 1.00 88.88 209 ILE A O 1
ATOM 1725 N N . GLY A 1 210 ? -29.209 3.471 55.395 1.00 88.44 210 GLY A N 1
ATOM 1726 C CA . GLY A 1 210 ? -30.500 3.281 54.731 1.00 88.44 210 GLY A CA 1
ATOM 1727 C C . GLY A 1 210 ? -31.500 2.447 55.543 1.00 88.44 210 GLY A C 1
ATOM 1728 O O . GLY A 1 210 ? -32.695 2.743 55.538 1.00 88.44 210 GLY A O 1
ATOM 1729 N N . GLN A 1 211 ? -31.035 1.432 56.279 1.00 89.00 211 GLN A N 1
ATOM 1730 C CA . GLN A 1 211 ? -31.882 0.650 57.190 1.00 89.00 211 GLN A CA 1
ATOM 1731 C C . GLN A 1 211 ? -32.391 1.492 58.367 1.00 89.00 211 GLN A C 1
ATOM 1733 O O . GLN A 1 211 ? -33.575 1.413 58.696 1.00 89.00 211 GLN A O 1
ATOM 1738 N N . ALA A 1 212 ? -31.534 2.324 58.964 1.00 88.06 212 ALA A N 1
ATOM 1739 C CA . ALA A 1 212 ? -31.920 3.218 60.053 1.00 88.06 212 ALA A CA 1
ATOM 1740 C C . ALA A 1 212 ? -32.940 4.274 59.593 1.00 88.06 212 ALA A C 1
ATOM 1742 O O . ALA A 1 212 ? -33.984 4.434 60.225 1.00 88.06 212 ALA A O 1
ATOM 1743 N N . VAL A 1 213 ? -32.701 4.920 58.444 1.00 89.06 213 VAL A N 1
ATOM 1744 C CA . VAL A 1 213 ? -33.651 5.871 57.835 1.00 89.06 213 VAL A CA 1
ATOM 1745 C C . VAL A 1 213 ? -35.003 5.197 57.587 1.00 89.06 213 VAL A C 1
ATOM 1747 O O . VAL A 1 213 ? -36.045 5.734 57.960 1.00 89.06 213 VAL A O 1
ATOM 1750 N N . ARG A 1 214 ? -35.005 3.980 57.027 1.00 90.25 214 ARG A N 1
ATOM 1751 C CA . ARG A 1 214 ? -36.235 3.204 56.808 1.00 90.25 214 ARG A CA 1
ATOM 1752 C C . ARG A 1 214 ? -36.972 2.899 58.114 1.00 90.25 214 ARG A C 1
ATOM 1754 O O . ARG A 1 214 ? -38.196 3.002 58.144 1.00 90.25 214 ARG A O 1
ATOM 1761 N N . LEU A 1 215 ? -36.261 2.518 59.176 1.00 88.75 215 LEU A N 1
ATOM 1762 C CA . LEU A 1 215 ? -36.856 2.224 60.484 1.00 88.75 215 LEU A CA 1
ATOM 1763 C C . LEU A 1 215 ? -37.585 3.447 61.056 1.00 88.75 215 LEU A C 1
ATOM 1765 O O . LEU A 1 215 ? -38.706 3.320 61.545 1.00 88.75 215 LEU A O 1
ATOM 1769 N N . VAL A 1 216 ? -36.974 4.628 60.957 1.00 87.94 216 VAL A N 1
ATOM 1770 C CA . VAL A 1 216 ? -37.573 5.881 61.438 1.00 87.94 216 VAL A CA 1
ATOM 1771 C C . VAL A 1 216 ? -38.781 6.270 60.585 1.00 87.94 216 VAL A C 1
ATOM 1773 O O . VAL A 1 216 ? -39.867 6.467 61.126 1.00 87.94 216 VAL A O 1
ATOM 1776 N N . LEU A 1 217 ? -38.632 6.299 59.255 1.00 87.25 217 LEU A N 1
ATOM 1777 C CA . LEU A 1 217 ? -39.705 6.704 58.335 1.00 87.25 217 LEU A CA 1
ATOM 1778 C C . LEU A 1 217 ? -40.915 5.757 58.347 1.00 87.25 217 LEU A C 1
ATOM 1780 O O . LEU A 1 217 ? -42.029 6.185 58.063 1.00 87.25 217 LEU A O 1
ATOM 1784 N N . SER A 1 218 ? -40.722 4.482 58.693 1.00 88.44 218 SER A N 1
ATOM 1785 C CA . SER A 1 218 ? -41.814 3.504 58.834 1.00 88.44 218 SER A CA 1
ATOM 1786 C C . SER A 1 218 ? -42.509 3.536 60.202 1.00 88.44 218 SER A C 1
ATOM 1788 O O . SER A 1 218 ? -43.364 2.693 60.475 1.00 88.44 218 SER A O 1
ATOM 1790 N N . GLY A 1 219 ? -42.156 4.482 61.081 1.00 86.88 219 GLY A N 1
ATOM 1791 C CA . GLY A 1 219 ? -42.719 4.569 62.430 1.00 86.88 219 GLY A CA 1
ATOM 1792 C C . GLY A 1 219 ? -42.254 3.443 63.360 1.00 86.88 219 GLY A C 1
ATOM 1793 O O . GLY A 1 219 ? -42.897 3.167 64.373 1.00 86.88 219 GLY A O 1
ATOM 1794 N N . GLY A 1 220 ? -41.137 2.778 63.046 1.00 85.75 220 GLY A N 1
ATOM 1795 C CA . GLY A 1 220 ? -40.613 1.657 63.829 1.00 85.75 220 GLY A CA 1
ATOM 1796 C C . GLY A 1 220 ? -40.274 2.032 65.273 1.00 85.75 220 GLY A C 1
ATOM 1797 O O . GLY A 1 220 ? -40.476 1.218 66.170 1.00 85.75 220 GLY A O 1
ATOM 1798 N N . MET A 1 221 ? -39.849 3.275 65.522 1.00 82.81 221 MET A N 1
ATOM 1799 C CA . MET A 1 221 ? -39.576 3.781 66.878 1.00 82.81 221 MET A CA 1
ATOM 1800 C C . MET A 1 221 ? -40.842 3.858 67.735 1.00 82.81 221 MET A C 1
ATOM 1802 O O . MET A 1 221 ? -40.821 3.486 68.903 1.00 82.81 221 MET A O 1
ATOM 1806 N N . GLU A 1 222 ? -41.966 4.257 67.142 1.00 85.31 222 GLU A N 1
ATOM 1807 C CA . GLU A 1 222 ? -43.264 4.296 67.818 1.00 85.31 222 GLU A CA 1
ATOM 1808 C C . GLU A 1 222 ? -43.762 2.878 68.135 1.00 85.31 222 GLU A C 1
ATOM 1810 O O . GLU A 1 222 ? -44.283 2.613 69.218 1.00 85.31 222 GLU A O 1
ATOM 1815 N N . GLN A 1 223 ? -43.533 1.922 67.230 1.00 82.44 223 GLN A N 1
ATOM 1816 C CA . GLN A 1 223 ? -43.810 0.511 67.508 1.00 82.44 223 GLN A CA 1
ATOM 1817 C C . GLN A 1 223 ? -42.916 -0.044 68.624 1.00 82.44 223 GLN A C 1
ATOM 1819 O O . GLN A 1 223 ? -43.391 -0.823 69.452 1.00 82.44 223 GLN A O 1
ATOM 1824 N N . TYR A 1 224 ? -41.642 0.357 68.662 1.00 83.25 224 TYR A N 1
ATOM 1825 C CA . TYR A 1 224 ? -40.703 -0.019 69.718 1.00 83.25 224 TYR A CA 1
ATOM 1826 C C . TYR A 1 224 ? -41.132 0.551 71.073 1.00 83.25 224 TYR A C 1
ATOM 1828 O O . TYR A 1 224 ? -41.197 -0.196 72.048 1.00 83.25 224 TYR A O 1
ATOM 1836 N N . ARG A 1 225 ? -41.530 1.830 71.117 1.00 89.12 225 ARG A N 1
ATOM 1837 C CA . ARG A 1 225 ? -42.090 2.487 72.307 1.00 89.12 225 ARG A CA 1
ATOM 1838 C C . ARG A 1 225 ? -43.296 1.723 72.850 1.00 89.12 225 ARG A C 1
ATOM 1840 O O . ARG A 1 225 ? -43.270 1.278 73.990 1.00 89.12 225 ARG A O 1
ATOM 1847 N N . ARG A 1 226 ? -44.291 1.431 72.004 1.00 89.25 226 ARG A N 1
ATOM 1848 C CA . ARG A 1 226 ? -45.488 0.664 72.408 1.00 89.25 226 ARG A CA 1
ATOM 1849 C C . ARG A 1 226 ? -45.191 -0.759 72.878 1.00 89.25 226 ARG A C 1
ATOM 1851 O O . ARG A 1 226 ? -46.030 -1.378 73.532 1.00 89.25 226 ARG A O 1
ATOM 1858 N N . ARG A 1 227 ? -44.071 -1.351 72.457 1.00 87.75 227 ARG A N 1
ATOM 1859 C CA . ARG A 1 227 ? -43.630 -2.664 72.954 1.00 87.75 227 ARG A CA 1
ATOM 1860 C C . ARG A 1 227 ? -43.013 -2.538 74.341 1.00 87.75 227 ARG A C 1
ATOM 1862 O O . ARG A 1 227 ? -43.336 -3.357 75.192 1.00 87.75 227 ARG A O 1
ATOM 1869 N N . LEU A 1 228 ? -42.184 -1.519 74.561 1.00 90.88 228 LEU A N 1
ATOM 1870 C CA . LEU A 1 228 ? -41.593 -1.233 75.869 1.00 90.88 228 LEU A CA 1
ATOM 1871 C C . LEU A 1 228 ? -42.669 -0.894 76.906 1.00 90.88 228 LEU A C 1
ATOM 1873 O O . LEU A 1 228 ? -42.668 -1.492 77.972 1.00 90.88 228 LEU A O 1
ATOM 1877 N N . GLU A 1 229 ? -43.649 -0.060 76.555 1.00 93.62 229 GLU A N 1
ATOM 1878 C CA . GLU A 1 229 ? -44.784 0.276 77.436 1.00 93.62 229 GLU A CA 1
ATOM 1879 C C . GLU A 1 229 ? -45.606 -0.962 77.824 1.00 93.62 229 GLU A C 1
ATOM 1881 O O . GLU A 1 229 ? -45.993 -1.145 78.975 1.00 93.62 229 GLU A O 1
ATOM 1886 N N . ARG A 1 230 ? -45.842 -1.874 76.871 1.00 91.75 230 ARG A N 1
ATOM 1887 C CA . ARG A 1 230 ? -46.523 -3.145 77.163 1.00 91.75 230 ARG A CA 1
ATOM 1888 C C . ARG A 1 230 ? -45.698 -4.060 78.065 1.00 91.75 230 ARG A C 1
ATOM 1890 O O . ARG A 1 230 ? -46.271 -4.746 78.913 1.00 91.75 230 ARG A O 1
ATOM 1897 N N . ALA A 1 231 ? -44.382 -4.099 77.869 1.00 91.31 231 ALA A N 1
ATOM 1898 C CA . ALA A 1 231 ? -43.484 -4.885 78.706 1.00 91.31 231 ALA A CA 1
ATOM 1899 C C . ALA A 1 231 ? -43.449 -4.342 80.142 1.00 91.31 231 ALA A C 1
ATOM 1901 O O . ALA A 1 231 ? -43.592 -5.122 81.079 1.00 91.31 231 ALA A O 1
ATOM 1902 N N . GLU A 1 232 ? -43.352 -3.021 80.308 1.00 93.75 232 GLU A N 1
ATOM 1903 C CA . GLU A 1 232 ? -43.428 -2.340 81.605 1.00 93.75 232 GLU A CA 1
ATOM 1904 C C . GLU A 1 232 ? -44.735 -2.673 82.335 1.00 93.75 232 GLU A C 1
ATOM 1906 O O . GLU A 1 232 ? -44.710 -3.133 83.475 1.00 93.75 232 GLU A O 1
ATOM 1911 N N . HIS A 1 233 ? -45.878 -2.537 81.657 1.00 94.06 233 HIS A N 1
ATOM 1912 C CA . HIS A 1 233 ? -47.182 -2.841 82.248 1.00 94.06 233 HIS A CA 1
ATOM 1913 C C . HIS A 1 233 ? -47.307 -4.307 82.702 1.00 94.06 233 HIS A C 1
ATOM 1915 O O . HIS A 1 233 ? -47.835 -4.610 83.776 1.00 94.06 233 HIS A O 1
ATOM 1921 N N . SER A 1 234 ? -46.789 -5.231 81.890 1.00 92.81 234 SER A N 1
ATOM 1922 C CA . SER A 1 234 ? -46.799 -6.664 82.206 1.00 92.81 234 SER A CA 1
ATOM 1923 C C . SER A 1 234 ? -45.915 -6.981 83.415 1.00 92.81 234 SER A C 1
ATOM 1925 O O . SER A 1 234 ? -46.323 -7.749 84.286 1.00 92.81 234 SER A O 1
ATOM 1927 N N . LEU A 1 235 ? -44.729 -6.368 83.491 1.00 93.69 235 LEU A N 1
ATOM 1928 C CA . LEU A 1 235 ? -43.826 -6.499 84.634 1.00 93.69 235 LEU A CA 1
ATOM 1929 C C . LEU A 1 235 ? -44.465 -5.953 85.913 1.00 93.69 235 LEU A C 1
ATOM 1931 O O . LEU A 1 235 ? -44.441 -6.647 86.923 1.00 93.69 235 LEU A O 1
ATOM 1935 N N . GLY A 1 236 ? -45.110 -4.785 85.856 1.00 93.44 236 GLY A N 1
ATOM 1936 C CA . GLY A 1 236 ? -45.834 -4.225 87.001 1.00 93.44 236 GLY A CA 1
ATOM 1937 C C . GLY A 1 236 ? -46.918 -5.169 87.523 1.00 93.44 236 GLY A C 1
ATOM 1938 O O . GLY A 1 236 ? -47.000 -5.428 88.719 1.00 93.44 236 GLY A O 1
ATOM 1939 N N . THR A 1 237 ? -47.690 -5.777 86.619 1.00 93.44 237 THR A N 1
ATOM 1940 C CA . THR A 1 237 ? -48.737 -6.739 86.997 1.00 93.44 237 THR A CA 1
ATOM 1941 C C . THR A 1 237 ? -48.148 -7.994 87.651 1.00 93.44 237 THR A C 1
ATOM 1943 O O . THR A 1 237 ? -48.702 -8.509 88.620 1.00 93.44 237 THR A O 1
ATOM 1946 N N . LEU A 1 238 ? -47.018 -8.499 87.146 1.00 92.56 238 LEU A N 1
ATOM 1947 C CA . LEU A 1 238 ? -46.309 -9.622 87.766 1.00 92.56 238 LEU A CA 1
ATOM 1948 C C . LEU A 1 238 ? -45.773 -9.259 89.151 1.00 92.56 238 LEU A C 1
ATOM 1950 O O . LEU A 1 238 ? -45.901 -10.065 90.068 1.00 92.56 238 LEU A O 1
ATOM 1954 N N . THR A 1 239 ? -45.217 -8.059 89.317 1.00 93.62 239 THR A N 1
ATOM 1955 C CA . THR A 1 239 ? -44.749 -7.569 90.616 1.00 93.62 239 THR A CA 1
ATOM 1956 C C . THR A 1 239 ? -45.884 -7.518 91.635 1.00 93.62 239 THR A C 1
ATOM 1958 O O . THR A 1 239 ? -45.702 -8.012 92.745 1.00 93.62 239 THR A O 1
ATOM 1961 N N . GLU A 1 240 ? -47.060 -7.006 91.261 1.00 92.56 240 GLU A N 1
ATOM 1962 C CA . GLU A 1 240 ? -48.227 -6.994 92.155 1.00 92.56 240 GLU A CA 1
ATOM 1963 C C . GLU A 1 240 ? -48.694 -8.410 92.513 1.00 92.56 240 GLU A C 1
ATOM 1965 O O . GLU A 1 240 ? -48.966 -8.695 93.676 1.00 92.56 240 GLU A O 1
ATOM 1970 N N . ARG A 1 241 ? -48.716 -9.342 91.549 1.00 90.19 241 ARG A N 1
ATOM 1971 C CA . ARG A 1 241 ? -49.082 -10.744 91.822 1.00 90.19 241 ARG A CA 1
ATOM 1972 C C . ARG A 1 241 ? -48.094 -11.444 92.750 1.00 90.19 241 ARG A C 1
ATOM 1974 O O . ARG A 1 241 ? -48.520 -12.208 93.607 1.00 90.19 241 ARG A O 1
ATOM 1981 N N . ILE A 1 242 ? -46.794 -11.201 92.575 1.00 88.19 242 ILE A N 1
ATOM 1982 C CA . ILE A 1 242 ? -45.761 -11.741 93.467 1.00 88.19 242 ILE A CA 1
ATOM 1983 C C . ILE A 1 242 ? -45.938 -11.167 94.871 1.00 88.19 242 ILE A C 1
ATOM 1985 O O . ILE A 1 242 ? -45.869 -11.920 95.835 1.00 88.19 242 ILE A O 1
ATOM 1989 N N . ARG A 1 243 ? -46.203 -9.860 94.994 1.00 87.62 243 ARG A N 1
ATOM 1990 C CA . ARG A 1 243 ? -46.442 -9.228 96.295 1.00 87.62 243 ARG A CA 1
ATOM 1991 C C . ARG A 1 243 ? -47.660 -9.832 96.996 1.00 87.62 243 ARG A C 1
ATOM 1993 O O . ARG A 1 243 ? -47.532 -10.231 98.142 1.00 87.62 243 ARG A O 1
ATOM 2000 N N . GLY A 1 244 ? -48.778 -9.996 96.287 1.00 87.00 244 GLY A N 1
ATOM 2001 C CA . GLY A 1 244 ? -49.971 -10.644 96.840 1.00 87.00 244 GLY A CA 1
ATOM 2002 C C . GLY A 1 244 ? -49.719 -12.089 97.284 1.00 87.00 244 GLY A C 1
ATOM 2003 O O . GLY A 1 244 ? -50.112 -12.468 98.377 1.00 87.00 244 GLY A O 1
ATOM 2004 N N . ALA A 1 245 ? -48.992 -12.885 96.491 1.00 84.31 245 ALA A N 1
ATOM 2005 C CA . ALA A 1 245 ? -48.637 -14.252 96.883 1.00 84.31 245 ALA A CA 1
ATOM 2006 C C . ALA A 1 245 ? -47.722 -14.298 98.122 1.00 84.31 245 ALA A C 1
ATOM 2008 O O . ALA A 1 245 ? -47.849 -15.206 98.937 1.00 84.31 245 ALA A O 1
ATOM 2009 N N . LEU A 1 246 ? -46.809 -13.330 98.273 1.00 81.12 246 LEU A N 1
ATOM 2010 C CA . LEU A 1 246 ? -45.973 -13.197 99.472 1.00 81.12 246 LEU A CA 1
ATOM 2011 C C . LEU A 1 246 ? -46.788 -12.784 100.709 1.00 81.12 246 LEU A C 1
ATOM 2013 O O . LEU A 1 246 ? -46.454 -13.215 101.804 1.00 81.12 246 LEU A O 1
ATOM 2017 N N . GLU A 1 247 ? -47.841 -11.980 100.544 1.00 82.38 247 GLU A N 1
ATOM 2018 C CA . GLU A 1 247 ? -48.766 -11.612 101.627 1.00 82.38 247 GLU A CA 1
ATOM 2019 C C . GLU A 1 247 ? -49.678 -12.785 102.036 1.00 82.38 247 GLU A C 1
ATOM 2021 O O . GLU A 1 247 ? -49.927 -12.976 103.223 1.00 82.38 247 GLU A O 1
ATOM 2026 N N . GLU A 1 248 ? -50.144 -13.598 101.078 1.00 78.38 248 GLU A N 1
ATOM 2027 C CA . GLU A 1 248 ? -50.917 -14.827 101.340 1.00 78.38 248 GLU A CA 1
ATOM 2028 C C . GLU A 1 248 ? -50.077 -15.924 102.013 1.00 78.38 248 GLU A C 1
ATOM 2030 O O . GLU A 1 248 ? -50.587 -16.662 102.851 1.00 78.38 248 GLU A O 1
ATOM 2035 N N . LEU A 1 249 ? -48.776 -15.991 101.709 1.00 75.88 249 LEU A N 1
ATOM 2036 C CA . LEU A 1 249 ? -47.771 -16.791 102.427 1.00 75.88 249 LEU A CA 1
ATOM 2037 C C . LEU A 1 249 ? -47.436 -16.221 103.821 1.00 75.88 249 LEU A C 1
ATOM 2039 O O . LEU A 1 249 ? -46.346 -16.470 104.329 1.00 75.88 249 LEU A O 1
ATOM 2043 N N . GLY A 1 250 ? -48.347 -15.434 104.404 1.00 69.12 250 GLY A N 1
ATOM 2044 C CA . GLY A 1 250 ? -48.150 -14.637 105.609 1.00 69.12 250 GLY A CA 1
ATOM 2045 C C . GLY A 1 250 ? -47.561 -15.409 106.787 1.00 69.12 250 GLY A C 1
ATOM 2046 O O . GLY A 1 250 ? -47.570 -16.639 106.827 1.00 69.12 250 GLY A O 1
ATOM 2047 N N . ASP A 1 251 ? -47.062 -14.659 107.770 1.00 65.38 251 ASP A N 1
ATOM 2048 C CA . ASP A 1 251 ? -46.270 -15.198 108.881 1.00 65.38 251 ASP A CA 1
ATOM 2049 C C . ASP A 1 251 ? -46.949 -16.379 109.596 1.00 65.38 251 ASP A C 1
ATOM 2051 O O . ASP A 1 251 ? -46.260 -17.297 110.018 1.00 65.38 251 ASP A O 1
ATOM 2055 N N . GLU A 1 252 ? -48.285 -16.423 109.651 1.00 64.56 252 GLU A N 1
ATOM 2056 C CA . GLU A 1 252 ? -49.055 -17.544 110.210 1.00 64.56 252 GLU A CA 1
ATOM 2057 C C . GLU A 1 252 ? -48.922 -18.852 109.412 1.00 64.56 252 GLU A C 1
ATOM 2059 O O . GLU A 1 252 ? -48.785 -19.906 110.022 1.00 64.56 252 GLU A O 1
ATOM 2064 N N . ALA A 1 253 ? -48.894 -18.819 108.075 1.00 69.00 253 ALA A N 1
ATOM 2065 C CA . ALA A 1 253 ? -48.718 -20.023 107.253 1.00 69.00 253 ALA A CA 1
ATOM 2066 C C . ALA A 1 253 ? -47.293 -20.591 107.377 1.00 69.00 253 ALA A C 1
ATOM 2068 O O . ALA A 1 253 ? -47.094 -21.806 107.404 1.00 69.00 253 ALA A O 1
ATOM 2069 N N . LEU A 1 254 ? -46.299 -19.706 107.504 1.00 72.06 254 LEU A N 1
ATOM 2070 C CA . LEU A 1 254 ? -44.912 -20.081 107.791 1.00 72.06 254 LEU A CA 1
ATOM 2071 C C . LEU A 1 254 ? -44.747 -20.593 109.232 1.00 72.06 254 LEU A C 1
ATOM 2073 O O . LEU A 1 254 ? -43.949 -21.500 109.478 1.00 72.06 254 LEU A O 1
ATOM 2077 N N . GLU A 1 255 ? -45.507 -20.047 110.182 1.00 68.81 255 GLU A N 1
ATOM 2078 C CA . GLU A 1 255 ? -45.547 -20.501 111.574 1.00 68.81 255 GLU A CA 1
ATOM 2079 C C . GLU A 1 255 ? -46.217 -21.880 111.694 1.00 68.81 255 GLU A C 1
ATOM 2081 O O . GLU A 1 255 ? -45.688 -22.755 112.376 1.00 68.81 255 GLU A O 1
ATOM 2086 N N . GLU A 1 256 ? -47.327 -22.113 110.986 1.00 74.69 256 GLU A N 1
ATOM 2087 C CA . GLU A 1 256 ? -48.015 -23.409 110.908 1.00 74.69 256 GLU A CA 1
ATOM 2088 C C . GLU A 1 256 ? -47.134 -24.484 110.265 1.00 74.69 256 GLU A C 1
ATOM 2090 O O . GLU A 1 256 ? -47.041 -25.594 110.791 1.00 74.69 256 GLU A O 1
ATOM 2095 N N . GLU A 1 257 ? -46.424 -24.160 109.178 1.00 77.94 257 GLU A N 1
ATOM 2096 C CA . GLU A 1 257 ? -45.432 -25.065 108.590 1.00 77.94 257 GLU A CA 1
ATOM 2097 C C . GLU A 1 257 ? -44.319 -25.387 109.599 1.00 77.94 257 GLU A C 1
ATOM 2099 O O . GLU A 1 257 ? -43.921 -26.546 109.746 1.00 77.94 257 GLU A O 1
ATOM 2104 N N . ARG A 1 258 ? -43.842 -24.387 110.352 1.00 78.56 258 ARG A N 1
ATOM 2105 C CA . ARG A 1 258 ? -42.809 -24.585 111.375 1.00 78.56 258 ARG A CA 1
ATOM 2106 C C . ARG A 1 258 ? -43.289 -25.492 112.508 1.00 78.56 258 ARG A C 1
ATOM 2108 O O . ARG A 1 258 ? -42.561 -26.411 112.879 1.00 78.56 258 ARG A O 1
ATOM 2115 N N . VAL A 1 259 ? -44.500 -25.271 113.018 1.00 79.31 259 VAL A N 1
ATOM 2116 C CA . VAL A 1 259 ? -45.120 -26.089 114.074 1.00 79.31 259 VAL A CA 1
ATOM 2117 C C . VAL A 1 259 ? -45.347 -27.520 113.586 1.00 79.31 259 VAL A C 1
ATOM 2119 O O . VAL A 1 259 ? -44.953 -28.468 114.263 1.00 79.31 259 VAL A O 1
ATOM 2122 N N . PHE A 1 260 ? -45.882 -27.697 112.376 1.00 82.25 260 PHE A N 1
ATOM 2123 C CA . PHE A 1 260 ? -46.070 -29.016 111.773 1.00 82.25 260 PHE A CA 1
ATOM 2124 C C . PHE A 1 260 ? -44.742 -29.774 111.620 1.00 82.25 260 PHE A C 1
ATOM 2126 O O . PHE A 1 260 ? -44.654 -30.959 111.942 1.00 82.25 260 PHE A O 1
ATOM 2133 N N . LEU A 1 261 ? -43.672 -29.098 111.185 1.00 81.69 261 LEU A N 1
ATOM 2134 C CA . LEU A 1 261 ? -42.337 -29.695 111.081 1.00 81.69 261 LEU A CA 1
ATOM 2135 C C . LEU A 1 261 ? -41.730 -30.048 112.452 1.00 81.69 261 LEU A C 1
ATOM 2137 O O . LEU A 1 261 ? -40.980 -31.024 112.547 1.00 81.69 261 LEU A O 1
ATOM 2141 N N . GLU A 1 262 ? -42.032 -29.290 113.508 1.00 81.81 262 GLU A N 1
ATOM 2142 C CA . GLU A 1 262 ? -41.628 -29.602 114.887 1.00 81.81 262 GLU A CA 1
ATOM 2143 C C . GLU A 1 262 ? -42.361 -30.837 115.434 1.00 81.81 262 GLU A C 1
ATOM 2145 O O . GLU A 1 262 ? -41.718 -31.731 115.991 1.00 81.81 262 GLU A O 1
ATOM 2150 N N . GLU A 1 263 ? -43.670 -30.953 115.201 1.00 81.19 263 GLU A N 1
ATOM 2151 C CA . GLU A 1 263 ? -44.466 -32.131 115.576 1.00 81.19 263 GLU A CA 1
ATOM 2152 C C . GLU A 1 263 ? -44.019 -33.397 114.830 1.00 81.19 263 GLU A C 1
ATOM 2154 O O . GLU A 1 263 ? -43.884 -34.469 115.426 1.00 81.19 263 GLU A O 1
ATOM 2159 N N . LEU A 1 264 ? -43.708 -33.281 113.536 1.00 79.00 264 LEU A N 1
ATOM 2160 C CA . LEU A 1 264 ? -43.238 -34.398 112.711 1.00 79.00 264 LEU A CA 1
ATOM 2161 C C . LEU A 1 264 ? -41.854 -34.899 113.160 1.00 79.00 264 LEU A C 1
ATOM 2163 O O . LEU A 1 264 ? -41.592 -36.104 113.148 1.00 79.00 264 LEU A O 1
ATOM 2167 N N . ARG A 1 265 ? -40.983 -33.992 113.626 1.00 79.19 265 ARG A N 1
ATOM 2168 C CA . ARG A 1 265 ? -39.701 -34.342 114.263 1.00 79.19 265 ARG A CA 1
ATOM 2169 C C . ARG A 1 265 ? -39.900 -35.013 115.621 1.00 79.19 265 ARG A C 1
ATOM 2171 O O . ARG A 1 265 ? -39.201 -35.982 115.914 1.00 79.19 265 ARG A O 1
ATOM 2178 N N . ALA A 1 266 ? -40.852 -34.548 116.429 1.00 74.62 266 ALA A N 1
ATOM 2179 C CA . ALA A 1 266 ? -41.182 -35.173 117.710 1.00 74.62 266 ALA A CA 1
ATOM 2180 C C . ALA A 1 266 ? -41.725 -36.604 117.525 1.00 74.62 266 ALA A C 1
ATOM 2182 O O . ALA A 1 266 ? -41.304 -37.512 118.238 1.00 74.62 266 ALA A O 1
ATOM 2183 N N . ALA A 1 267 ? -42.570 -36.831 116.514 1.00 72.62 267 ALA A N 1
ATOM 2184 C CA . ALA A 1 267 ? -43.108 -38.149 116.170 1.00 72.62 267 ALA A CA 1
ATOM 2185 C C . ALA A 1 267 ? -42.048 -39.138 115.643 1.00 72.62 267 ALA A C 1
ATOM 2187 O O . ALA A 1 267 ? -42.192 -40.342 115.821 1.00 72.62 267 ALA A O 1
ATOM 2188 N N . GLN A 1 268 ? -40.968 -38.650 115.024 1.00 71.19 268 GLN A N 1
ATOM 2189 C CA . GLN A 1 268 ? -39.831 -39.478 114.589 1.00 71.19 268 GLN A CA 1
ATOM 2190 C C . GLN A 1 268 ? -38.807 -39.758 115.704 1.00 71.19 268 GLN A C 1
ATOM 2192 O O . GLN A 1 268 ? -37.905 -40.566 115.506 1.00 71.19 268 GLN A O 1
ATOM 2197 N N . SER A 1 269 ? -38.934 -39.096 116.861 1.00 63.16 269 SER A N 1
ATOM 2198 C CA . SER A 1 269 ? -37.999 -39.198 117.994 1.00 63.16 269 SER A CA 1
ATOM 2199 C C . SER A 1 269 ? -38.524 -40.060 119.153 1.00 63.16 269 SER A C 1
ATOM 2201 O O . SER A 1 269 ? -37.851 -40.170 120.176 1.00 63.16 269 SE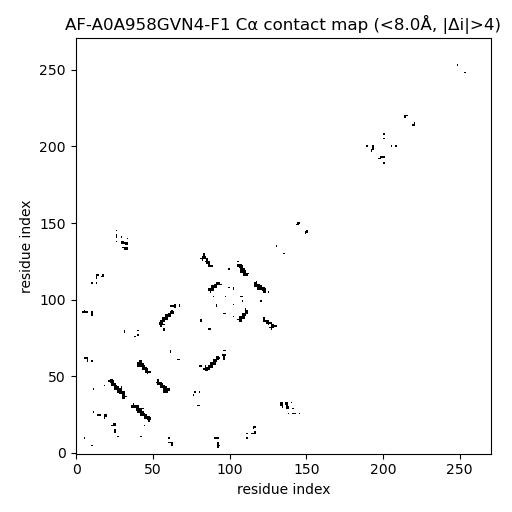R A O 1
ATOM 2203 N N . GLY A 1 270 ? -39.730 -40.625 119.026 1.00 59.50 270 GLY A N 1
ATOM 2204 C CA . GLY A 1 270 ? -40.373 -41.470 120.033 1.00 59.50 270 GLY A CA 1
ATOM 2205 C C . GLY A 1 270 ? -40.513 -42.922 119.580 1.00 59.50 270 GLY A C 1
ATOM 2206 O O . GLY A 1 270 ? -41.615 -43.328 119.222 1.00 59.50 270 GLY A O 1
ATOM 2207 N N . ASP A 1 271 ? -39.406 -43.666 119.615 1.00 45.97 271 ASP A N 1
ATOM 2208 C CA . ASP A 1 271 ? -39.320 -45.138 119.680 1.00 45.97 271 ASP A CA 1
ATOM 2209 C C . ASP A 1 271 ? -38.053 -45.507 120.480 1.00 45.97 271 ASP A C 1
ATOM 2211 O O . ASP A 1 271 ? -36.980 -44.926 120.176 1.00 45.97 271 ASP A O 1
#

Mean predicted aligned error: 15.42 Å

Solvent-accessible surface area (backbone atoms only — not comparable to full-atom values): 15047 Å² total; per-residue (Å²): 132,82,80,78,82,45,47,62,69,58,50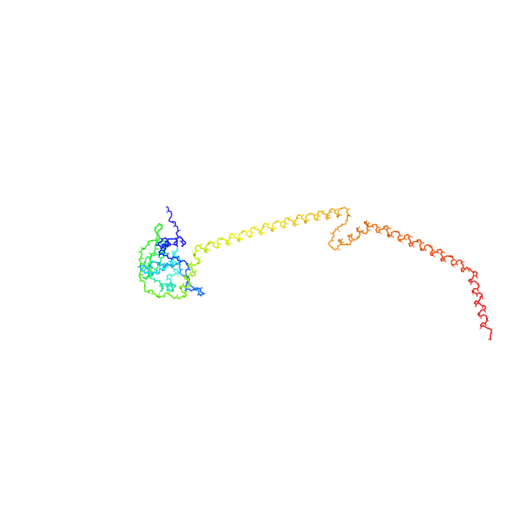,52,53,29,49,44,69,72,41,41,73,81,52,20,51,67,46,66,63,41,38,58,27,71,84,77,52,87,53,65,41,53,28,39,35,36,41,63,44,78,89,85,48,72,50,31,37,35,35,45,76,32,58,42,43,72,61,44,63,64,42,75,78,46,72,70,70,54,49,80,53,45,46,54,11,34,28,31,33,38,37,33,51,41,77,87,47,53,58,78,91,73,55,56,89,71,37,12,35,32,32,67,58,88,91,37,62,40,72,82,37,74,47,46,84,47,88,50,46,82,80,48,70,50,38,51,50,17,50,54,53,48,54,52,68,70,28,72,68,46,51,51,53,50,52,54,50,50,51,54,52,53,51,50,51,53,51,50,54,52,49,54,54,50,54,50,53,53,49,51,55,49,49,54,53,51,50,52,54,49,50,55,47,24,68,77,67,73,48,82,82,43,94,91,44,41,70,61,54,53,51,51,53,49,39,56,76,70,46,45,61,61,55,50,50,58,49,51,55,50,50,52,53,52,50,52,53,50,52,53,52,51,50,51,53,54,58,72,58,27,73,66,57,54,46,49,52,50,52,50,54,50,52,56,51,54,64,74,68,70,127

pLDDT: mean 85.85, std 9.92, range [39.47, 97.31]

Radius of gyration: 53.64 Å; Cα contacts (8 Å, |Δi|>4): 282; chains: 1; bounding box: 81×74×156 Å